Protein AF-A0A6L7XQX6-F1 (afdb_monomer_lite)

Structure (mmCIF, N/CA/C/O backbone):
data_AF-A0A6L7XQX6-F1
#
_entry.id   AF-A0A6L7XQX6-F1
#
loop_
_atom_site.group_PDB
_atom_site.id
_atom_site.type_symbol
_atom_site.label_atom_id
_atom_site.label_alt_id
_atom_site.label_comp_id
_atom_site.label_asym_id
_atom_site.label_entity_id
_atom_site.label_seq_id
_atom_site.pdbx_PDB_ins_code
_atom_site.Cartn_x
_atom_site.Cartn_y
_atom_site.Cartn_z
_atom_site.occupancy
_atom_site.B_iso_or_equiv
_atom_site.auth_seq_id
_atom_site.auth_comp_id
_atom_site.auth_asym_id
_atom_site.auth_atom_id
_atom_site.pdbx_PDB_model_num
ATOM 1 N N . MET A 1 1 ? -47.888 -18.783 30.296 1.00 38.47 1 MET A N 1
ATOM 2 C CA . MET A 1 1 ? -48.435 -20.033 29.729 1.00 38.47 1 MET A CA 1
ATOM 3 C C . MET A 1 1 ? -47.505 -20.438 28.595 1.00 38.47 1 MET A C 1
ATOM 5 O O . MET A 1 1 ? -47.495 -19.743 27.595 1.00 38.47 1 MET A O 1
ATOM 9 N N . THR A 1 2 ? -46.428 -21.175 28.911 1.00 40.25 2 THR A N 1
ATOM 10 C CA . THR A 1 2 ? -46.291 -22.659 28.800 1.00 40.25 2 THR A CA 1
ATOM 11 C C . THR A 1 2 ? -46.223 -23.074 27.323 1.00 40.25 2 THR A C 1
ATOM 13 O O . THR A 1 2 ? -47.117 -22.712 26.578 1.00 40.25 2 THR A O 1
ATOM 16 N N . ASP A 1 3 ? -45.200 -23.762 26.811 1.00 37.25 3 ASP A N 1
ATOM 17 C CA . ASP A 1 3 ? -44.519 -24.938 27.367 1.00 37.25 3 ASP A CA 1
ATOM 18 C C . ASP A 1 3 ? -43.142 -25.210 26.697 1.00 37.25 3 ASP A C 1
ATOM 20 O O . ASP A 1 3 ? -42.808 -24.645 25.657 1.00 37.25 3 ASP A O 1
ATOM 24 N N . ARG A 1 4 ? -42.355 -26.069 27.352 1.00 47.12 4 ARG A N 1
ATOM 25 C CA . ARG A 1 4 ? -40.994 -26.569 27.102 1.00 47.12 4 ARG A CA 1
ATOM 26 C C . ARG A 1 4 ? -40.958 -27.762 26.131 1.00 47.12 4 ARG A C 1
ATOM 28 O O . ARG A 1 4 ? -41.829 -28.610 26.209 1.00 47.12 4 ARG A O 1
ATOM 35 N N . THR A 1 5 ? -39.831 -27.928 25.427 1.00 57.81 5 THR A N 1
ATOM 36 C CA . THR A 1 5 ? -39.148 -29.207 25.066 1.00 57.81 5 THR A CA 1
ATOM 37 C C . THR A 1 5 ? -37.731 -28.814 24.594 1.00 57.81 5 THR A C 1
ATOM 39 O O . THR A 1 5 ? -37.632 -28.083 23.616 1.00 57.81 5 THR A O 1
ATOM 42 N N . LEU A 1 6 ? -36.598 -28.961 25.300 1.00 49.34 6 LEU A N 1
ATOM 43 C CA . LEU A 1 6 ? -35.840 -30.108 25.845 1.00 49.34 6 LEU A CA 1
ATOM 44 C C . LEU A 1 6 ? -35.399 -31.195 24.838 1.00 49.34 6 LEU A C 1
ATOM 46 O O . LEU A 1 6 ? -36.223 -31.963 24.358 1.00 49.34 6 LEU A O 1
ATOM 50 N N . GLY A 1 7 ? -34.067 -31.299 24.672 1.00 38.47 7 GLY A N 1
ATOM 51 C CA . GLY A 1 7 ? -33.292 -32.468 24.208 1.00 38.47 7 GLY A CA 1
ATOM 52 C C . GLY A 1 7 ? -32.652 -32.303 22.817 1.00 38.47 7 GLY A C 1
ATOM 53 O O . GLY A 1 7 ? -33.337 -31.894 21.894 1.00 38.47 7 GLY A O 1
ATOM 54 N N . THR A 1 8 ? -31.377 -32.591 22.520 1.00 49.28 8 THR A N 1
ATOM 55 C CA . THR A 1 8 ? -30.223 -33.188 23.232 1.00 49.28 8 THR A CA 1
ATOM 56 C C . THR A 1 8 ? -28.993 -33.018 22.301 1.00 49.28 8 THR A C 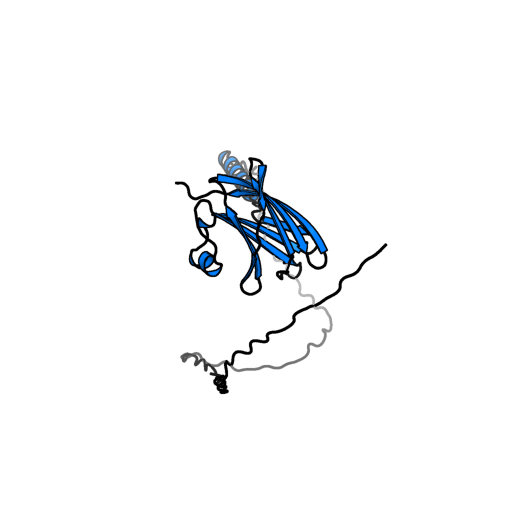1
ATOM 58 O O . THR A 1 8 ? -29.184 -33.056 21.083 1.00 49.28 8 THR A O 1
ATOM 61 N N . PRO A 1 9 ? -27.741 -32.859 22.781 1.00 52.59 9 PRO A N 1
ATOM 62 C CA . PRO A 1 9 ? -26.567 -32.721 21.912 1.00 52.59 9 PRO A CA 1
ATOM 63 C C . PRO A 1 9 ? -25.925 -34.084 21.598 1.00 52.59 9 PRO A C 1
ATOM 65 O O . PRO A 1 9 ? -25.686 -34.887 22.498 1.00 52.59 9 PRO A O 1
ATOM 68 N N . LEU A 1 10 ? -25.584 -34.335 20.331 1.00 48.31 10 LEU A N 1
ATOM 69 C CA . LEU A 1 10 ? -24.783 -35.493 19.920 1.00 48.31 10 LEU A CA 1
ATOM 70 C C . LEU A 1 10 ? -23.325 -35.072 19.717 1.00 48.31 10 LEU A C 1
ATOM 72 O O . LEU A 1 10 ? -22.909 -34.622 18.653 1.00 48.31 10 LEU A O 1
ATOM 76 N N . ALA A 1 11 ? -22.545 -35.249 20.780 1.00 43.00 11 ALA A N 1
ATOM 77 C CA . ALA A 1 11 ? -21.112 -35.456 20.684 1.00 43.00 11 ALA A CA 1
ATOM 78 C C . ALA A 1 11 ? -20.844 -36.866 20.139 1.00 43.00 11 ALA A C 1
ATOM 80 O O . ALA A 1 11 ? -21.444 -37.828 20.612 1.00 43.00 11 ALA A O 1
ATOM 81 N N . SER A 1 12 ? -19.924 -36.985 19.179 1.00 42.12 12 SER A N 1
ATOM 82 C CA . SER A 1 12 ? -18.922 -38.060 19.045 1.00 42.12 12 SER A CA 1
ATOM 83 C C . SER A 1 12 ? -18.556 -38.299 17.578 1.00 42.12 12 SER A C 1
ATOM 85 O O . SER A 1 12 ? -19.358 -38.773 16.783 1.00 42.12 12 SER A O 1
ATOM 87 N N . ARG A 1 13 ? -17.288 -38.058 17.234 1.00 44.41 13 ARG A N 1
ATOM 88 C CA . ARG A 1 13 ? -16.399 -39.127 16.755 1.00 44.41 13 ARG A CA 1
ATOM 89 C C . ARG A 1 13 ? -14.977 -38.607 16.596 1.00 44.41 13 ARG A C 1
ATOM 91 O O . ARG A 1 13 ? -14.622 -37.921 15.647 1.00 44.41 13 ARG A O 1
ATOM 98 N N . LEU A 1 14 ? -14.172 -39.001 17.575 1.00 43.25 14 LEU A N 1
ATOM 99 C CA . LEU A 1 14 ? -12.724 -39.084 17.502 1.00 43.25 14 LEU A CA 1
ATOM 100 C C . LEU A 1 14 ? -12.343 -40.086 16.402 1.00 43.25 14 LEU A C 1
ATOM 102 O O . LEU A 1 14 ? -12.541 -41.288 16.567 1.00 43.25 14 LEU A O 1
ATOM 106 N N . GLY A 1 15 ? -11.783 -39.590 15.302 1.00 38.09 15 GLY A N 1
ATOM 107 C CA . GLY A 1 15 ? -11.066 -40.389 14.312 1.00 38.09 15 GLY A CA 1
ATOM 108 C C . GLY A 1 15 ? -9.564 -40.257 14.537 1.00 38.09 15 GLY A C 1
ATOM 109 O O . GLY A 1 15 ? -8.932 -39.366 13.981 1.00 38.09 15 GLY A O 1
ATOM 110 N N . ARG A 1 16 ? -8.998 -41.127 15.382 1.00 40.34 16 ARG A N 1
ATOM 111 C CA . ARG A 1 16 ? -7.547 -41.341 15.487 1.00 40.34 16 ARG A CA 1
ATOM 112 C C . ARG A 1 16 ? -7.092 -42.144 14.267 1.00 40.34 16 ARG A C 1
ATOM 114 O O . ARG A 1 16 ? -7.463 -43.306 14.141 1.00 40.34 16 ARG A O 1
ATOM 121 N N . GLY A 1 17 ? -6.300 -41.531 13.392 1.00 41.75 17 GLY A N 1
ATOM 122 C CA . GLY A 1 17 ? -5.550 -42.214 12.335 1.00 41.75 17 GLY A CA 1
ATOM 123 C C . GLY A 1 17 ? -4.097 -42.456 12.774 1.00 41.75 17 GLY A C 1
ATOM 124 O O . GLY A 1 17 ? -3.509 -41.548 13.367 1.00 41.75 17 GLY A O 1
ATOM 125 N N . PRO A 1 18 ? -3.507 -43.640 12.525 1.00 48.09 18 PRO A N 1
ATOM 126 C CA . PRO A 1 18 ? -2.175 -43.996 12.993 1.00 48.09 18 PRO A CA 1
ATOM 127 C C . PRO A 1 18 ? -1.130 -43.675 11.919 1.00 48.09 18 PRO A C 1
ATOM 129 O O . PRO A 1 18 ? -1.009 -44.394 10.935 1.00 48.09 18 PRO A O 1
ATOM 132 N N . TRP A 1 19 ? -0.333 -42.630 12.126 1.00 44.50 19 TRP A N 1
ATOM 133 C CA . TRP A 1 19 ? 0.953 -42.498 11.437 1.00 44.50 19 TRP A CA 1
ATOM 134 C C . TRP A 1 19 ? 2.052 -42.604 12.480 1.00 44.50 19 TRP A C 1
ATOM 136 O O . TRP A 1 19 ? 2.437 -41.638 13.135 1.00 44.50 19 TRP A O 1
ATOM 146 N N . GLY A 1 20 ? 2.473 -43.848 12.694 1.00 37.34 20 GLY A N 1
ATOM 147 C CA . GLY A 1 20 ? 3.668 -44.172 13.442 1.00 37.34 20 GLY A CA 1
ATOM 148 C C . GLY A 1 20 ? 4.914 -43.974 12.587 1.00 37.34 20 GLY A C 1
ATOM 149 O O . GLY A 1 20 ? 4.917 -44.274 11.399 1.00 37.34 20 GLY A O 1
ATOM 150 N N . GLY A 1 21 ? 5.978 -43.551 13.266 1.00 34.72 21 GLY A N 1
ATOM 151 C CA . GLY A 1 21 ? 7.315 -44.101 13.068 1.00 34.72 21 GLY A CA 1
ATOM 152 C C . GLY A 1 21 ? 8.171 -43.443 11.992 1.00 34.72 21 GLY A C 1
ATOM 153 O O . GLY A 1 21 ? 7.982 -43.671 10.805 1.00 34.72 21 GLY A O 1
ATOM 154 N N . GLY A 1 22 ? 9.215 -42.740 12.439 1.00 37.50 22 GLY A N 1
ATOM 155 C CA . GLY A 1 22 ? 10.416 -42.544 11.628 1.00 37.50 22 GLY A CA 1
ATOM 156 C C . GLY A 1 22 ? 11.084 -41.185 11.775 1.00 37.50 22 GLY A C 1
ATOM 157 O O . GLY A 1 22 ? 11.234 -40.480 10.787 1.00 37.50 22 GLY A O 1
ATOM 158 N N . HIS A 1 23 ? 11.530 -40.822 12.980 1.00 47.72 23 HIS A N 1
ATOM 159 C CA . HIS A 1 23 ? 12.612 -39.845 13.119 1.00 47.72 23 HIS A CA 1
ATOM 160 C C . HIS A 1 23 ? 13.947 -40.548 12.831 1.00 47.72 23 HIS A C 1
ATOM 162 O O . HIS A 1 23 ? 14.328 -41.421 13.614 1.00 47.72 23 HIS A O 1
ATOM 168 N N . PRO A 1 24 ? 14.704 -40.186 11.783 1.00 56.16 24 PRO A N 1
ATOM 169 C CA 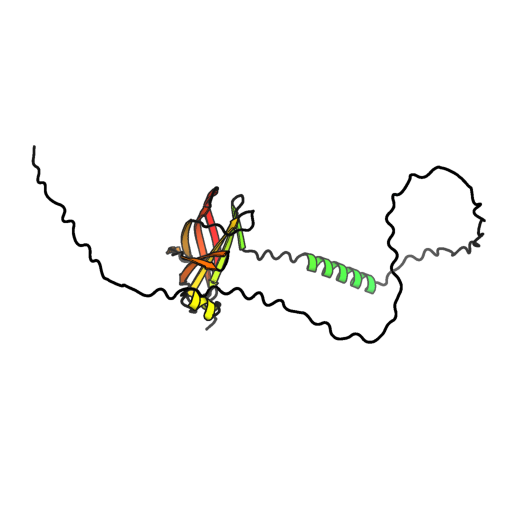. PRO A 1 24 ? 16.120 -40.491 11.757 1.00 56.16 24 PRO A CA 1
ATOM 170 C C . PRO A 1 24 ? 16.876 -39.472 12.615 1.00 56.16 24 PRO A C 1
ATOM 172 O O . PRO A 1 24 ? 16.715 -38.255 12.507 1.00 56.16 24 PRO A O 1
ATOM 175 N N . ALA A 1 25 ? 17.682 -40.031 13.510 1.00 45.62 25 ALA A N 1
ATOM 176 C CA . ALA A 1 25 ? 18.546 -39.358 14.455 1.00 45.62 25 ALA A CA 1
ATOM 177 C C . ALA A 1 25 ? 19.523 -38.373 13.788 1.00 45.62 25 ALA A C 1
ATOM 179 O O . ALA A 1 25 ? 20.116 -38.644 12.746 1.00 45.62 25 ALA A O 1
ATOM 180 N N . LEU A 1 26 ? 19.738 -37.251 14.476 1.00 47.34 26 LEU A N 1
ATOM 181 C CA . LEU A 1 26 ? 20.827 -36.305 14.249 1.00 47.34 26 LEU A CA 1
ATOM 182 C C . LEU A 1 26 ? 22.193 -36.990 14.441 1.00 47.34 26 LEU A C 1
ATOM 184 O O . LEU A 1 26 ? 22.456 -37.499 15.535 1.00 47.34 26 LEU A O 1
ATOM 188 N N . PRO A 1 27 ? 23.128 -36.913 13.480 1.00 56.81 27 PRO A N 1
ATOM 189 C CA . PRO A 1 27 ? 24.527 -37.158 13.780 1.00 56.81 27 PRO A CA 1
ATOM 190 C C . PRO A 1 27 ? 25.142 -35.920 14.451 1.00 56.81 27 PRO A C 1
ATOM 192 O O . PRO A 1 27 ? 25.412 -34.893 13.826 1.00 56.81 27 PRO A O 1
ATOM 195 N N . ARG A 1 28 ? 25.409 -36.042 15.756 1.00 43.75 28 ARG A N 1
ATOM 196 C CA . ARG A 1 28 ? 26.419 -35.242 16.458 1.00 43.75 28 ARG A CA 1
ATOM 197 C C . ARG A 1 28 ? 27.798 -35.612 15.909 1.00 43.75 28 ARG A C 1
ATOM 199 O O . ARG A 1 28 ? 28.310 -36.678 16.226 1.00 43.75 28 ARG A O 1
ATOM 206 N N . ALA A 1 29 ? 28.436 -34.706 15.179 1.00 44.19 29 ALA A N 1
ATOM 207 C CA . ALA A 1 29 ? 29.893 -34.655 15.108 1.00 44.19 29 ALA A CA 1
ATOM 208 C C . ALA A 1 29 ? 30.343 -33.241 14.744 1.00 44.19 29 ALA A C 1
ATOM 210 O O . ALA A 1 29 ? 30.314 -32.814 13.592 1.00 44.19 29 ALA A O 1
ATOM 211 N N . ALA A 1 30 ? 30.777 -32.517 15.770 1.00 45.19 30 ALA A N 1
ATOM 212 C CA . ALA A 1 30 ? 31.551 -31.305 15.625 1.00 45.19 30 ALA A CA 1
ATOM 213 C C . ALA A 1 30 ? 32.794 -31.586 14.772 1.00 45.19 30 ALA A C 1
ATOM 215 O O . ALA A 1 30 ? 33.642 -32.401 15.135 1.00 45.19 30 ALA A O 1
ATOM 216 N N . ARG A 1 31 ? 32.954 -30.850 13.675 1.00 42.31 31 ARG A N 1
ATOM 217 C CA . ARG A 1 31 ? 34.265 -30.664 13.062 1.00 42.31 31 ARG A CA 1
ATOM 218 C C . ARG A 1 31 ? 34.429 -29.180 12.762 1.00 42.31 31 ARG A C 1
ATOM 220 O O . ARG A 1 31 ? 34.054 -28.691 11.705 1.00 42.31 31 ARG A O 1
ATOM 227 N N . ARG A 1 32 ? 34.962 -28.445 13.749 1.00 43.25 32 ARG A N 1
ATOM 228 C CA . ARG A 1 32 ? 35.518 -27.103 13.529 1.00 43.25 32 ARG A CA 1
ATOM 229 C C . ARG A 1 32 ? 36.672 -27.264 12.546 1.00 43.25 32 ARG A C 1
ATOM 231 O O . ARG A 1 32 ? 37.777 -27.624 12.946 1.00 43.25 32 ARG A O 1
ATOM 238 N N . VAL A 1 33 ? 36.415 -27.026 11.267 1.00 40.66 33 VAL A N 1
ATOM 239 C CA . VAL A 1 33 ? 37.474 -26.838 10.281 1.00 40.66 33 VAL A CA 1
ATOM 240 C C . VAL A 1 33 ? 38.104 -25.489 10.604 1.00 40.66 33 VAL A C 1
ATOM 242 O O . VAL A 1 33 ? 37.575 -24.436 10.259 1.00 40.66 33 VAL A O 1
ATOM 245 N N . ARG A 1 34 ? 39.209 -25.510 11.357 1.00 40.12 34 ARG A N 1
ATOM 246 C CA . ARG A 1 34 ? 40.103 -24.355 11.432 1.00 40.12 34 ARG A CA 1
ATOM 247 C C . ARG A 1 34 ? 40.663 -24.173 10.029 1.00 40.12 34 ARG A C 1
ATOM 249 O O . ARG A 1 34 ? 41.486 -24.972 9.592 1.00 40.12 34 ARG A O 1
ATOM 256 N N . ALA A 1 35 ? 40.196 -23.145 9.332 1.00 39.19 35 ALA A N 1
ATOM 257 C CA . ALA A 1 35 ? 40.876 -22.632 8.160 1.00 39.19 35 ALA A CA 1
ATOM 258 C C . ALA A 1 35 ? 42.276 -22.183 8.601 1.00 39.19 35 ALA A C 1
ATOM 260 O O . ALA A 1 35 ? 42.458 -21.117 9.185 1.00 39.19 35 ALA A O 1
ATOM 261 N N . THR A 1 36 ? 43.277 -23.033 8.389 1.00 43.16 36 THR A N 1
ATOM 262 C CA . THR A 1 36 ? 44.674 -22.616 8.431 1.00 43.16 36 THR A CA 1
ATOM 263 C C . THR A 1 36 ? 44.928 -21.811 7.165 1.00 43.16 36 THR A C 1
ATOM 265 O O . THR A 1 36 ? 45.264 -22.374 6.124 1.00 43.16 36 THR A O 1
ATOM 268 N N . CYS A 1 37 ? 44.733 -20.494 7.237 1.00 34.84 37 CYS A N 1
ATOM 269 C CA . CYS A 1 37 ? 45.285 -19.572 6.253 1.00 34.84 37 CYS A CA 1
ATOM 270 C C . CYS A 1 37 ? 46.809 -19.706 6.303 1.00 34.84 37 CYS A C 1
ATOM 272 O O . CYS A 1 37 ? 47.459 -19.253 7.242 1.00 34.84 37 CYS A O 1
ATOM 274 N N . ARG A 1 38 ? 47.370 -20.398 5.312 1.00 37.19 38 ARG A N 1
ATOM 275 C CA . ARG A 1 38 ? 48.810 -20.493 5.088 1.00 37.19 38 ARG A CA 1
ATOM 276 C C . ARG A 1 38 ? 49.207 -19.240 4.296 1.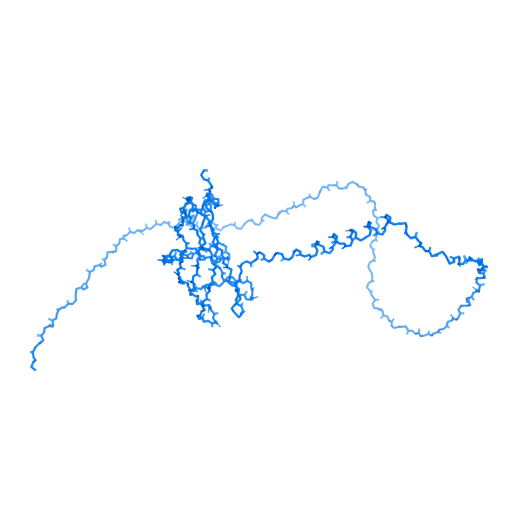00 37.19 38 ARG A C 1
ATOM 278 O O . ARG A 1 38 ? 48.785 -19.132 3.146 1.00 37.19 38 ARG A O 1
ATOM 285 N N . PRO A 1 39 ? 49.946 -18.276 4.869 1.00 41.94 39 PRO A N 1
ATOM 286 C CA . PRO A 1 39 ? 50.409 -17.132 4.096 1.00 41.94 39 PRO A CA 1
ATOM 287 C C . PRO A 1 39 ? 51.422 -17.606 3.039 1.00 41.94 39 PRO A C 1
ATOM 289 O O . PRO A 1 39 ? 52.232 -18.498 3.327 1.00 41.94 39 PRO A O 1
ATOM 292 N N . PRO A 1 40 ? 51.403 -17.051 1.815 1.00 43.84 40 PRO A N 1
ATOM 293 C CA . PRO A 1 40 ? 52.459 -17.303 0.849 1.00 43.84 40 PRO A CA 1
ATOM 294 C C . PRO A 1 40 ? 53.785 -16.740 1.377 1.00 43.84 40 PRO A C 1
ATOM 296 O O . PRO A 1 40 ? 53.838 -15.679 2.000 1.00 43.84 40 PRO A O 1
ATOM 299 N N . ARG A 1 41 ? 54.859 -17.500 1.148 1.00 41.06 41 ARG A N 1
ATOM 300 C CA . ARG A 1 41 ? 56.235 -17.172 1.534 1.00 41.06 41 ARG A CA 1
ATOM 301 C C . ARG A 1 41 ? 56.649 -15.832 0.918 1.00 41.06 41 ARG A C 1
ATOM 303 O O . ARG A 1 41 ? 56.821 -15.743 -0.293 1.00 41.06 41 ARG A O 1
ATOM 310 N N . LEU A 1 42 ? 56.849 -14.823 1.763 1.00 41.69 42 LEU A N 1
ATOM 311 C CA . LEU A 1 42 ? 57.539 -13.586 1.411 1.00 41.69 42 LEU A CA 1
ATOM 312 C C . LEU A 1 42 ? 59.047 -13.837 1.433 1.00 41.69 42 LEU A C 1
ATOM 314 O O . LEU A 1 42 ? 59.609 -14.271 2.441 1.00 41.69 42 LEU A O 1
ATOM 318 N N . TRP A 1 43 ? 59.694 -13.574 0.303 1.00 34.88 43 TRP A N 1
ATOM 319 C CA . TRP A 1 43 ? 61.142 -13.576 0.185 1.00 34.88 43 TRP A CA 1
ATOM 320 C C . TRP A 1 43 ? 61.666 -12.187 0.555 1.00 34.88 43 TRP A C 1
ATOM 322 O O . TRP A 1 43 ? 61.329 -11.206 -0.094 1.00 34.88 43 TRP A O 1
ATOM 332 N N . GLY A 1 44 ? 62.492 -12.148 1.601 1.00 37.50 44 GLY A N 1
ATOM 333 C CA . GLY A 1 44 ? 63.551 -11.161 1.794 1.00 37.50 44 GLY A CA 1
ATOM 334 C C . GLY A 1 44 ? 63.126 -9.721 2.066 1.00 37.50 44 GLY A C 1
ATOM 335 O O . GLY A 1 44 ? 62.970 -8.947 1.137 1.00 37.50 44 GLY A O 1
ATOM 336 N N . LEU A 1 45 ? 63.128 -9.326 3.340 1.00 37.94 45 LEU A N 1
ATOM 337 C CA . LEU A 1 45 ? 63.773 -8.088 3.793 1.00 37.94 45 LEU A CA 1
ATOM 338 C C . LEU A 1 45 ? 64.018 -8.171 5.304 1.00 37.94 45 LEU A C 1
ATOM 340 O O . LEU A 1 45 ? 63.237 -8.737 6.065 1.00 37.94 45 LEU A O 1
ATOM 344 N N . ARG A 1 46 ? 65.211 -7.721 5.683 1.00 36.72 46 ARG A N 1
ATOM 345 C CA . ARG A 1 46 ? 65.908 -8.020 6.933 1.00 36.72 46 ARG A CA 1
ATOM 346 C C . ARG A 1 46 ? 65.316 -7.263 8.128 1.00 36.72 46 ARG A C 1
ATOM 348 O O . ARG A 1 46 ? 65.035 -6.076 8.044 1.00 36.72 46 ARG A O 1
ATOM 355 N N . SER A 1 47 ? 65.205 -8.006 9.225 1.00 42.25 47 SER A N 1
ATOM 356 C CA . SER A 1 47 ? 65.279 -7.634 10.646 1.00 42.25 47 SER A CA 1
ATOM 357 C C . SER A 1 47 ? 65.598 -6.176 11.022 1.00 42.25 47 SER A C 1
ATOM 359 O O . SER A 1 47 ? 66.682 -5.679 10.718 1.00 42.25 47 SER A O 1
ATOM 361 N N . ALA A 1 48 ? 64.741 -5.601 11.871 1.00 43.47 48 ALA A N 1
ATOM 362 C CA . ALA A 1 48 ? 65.097 -4.579 12.858 1.00 43.47 48 ALA A CA 1
ATOM 363 C C . ALA A 1 48 ? 64.566 -5.019 14.244 1.00 43.47 48 ALA A C 1
ATOM 365 O O . ALA A 1 48 ? 63.497 -5.635 14.301 1.00 43.47 48 ALA A O 1
ATOM 366 N N . PRO A 1 49 ? 65.308 -4.790 15.344 1.00 48.66 49 PRO A N 1
ATOM 367 C CA . PRO A 1 49 ? 64.999 -5.379 16.640 1.00 48.66 49 PRO A CA 1
ATOM 368 C C . PRO A 1 49 ? 63.940 -4.602 17.430 1.00 48.66 49 PRO A C 1
ATOM 370 O O . PRO A 1 49 ? 63.766 -3.393 17.296 1.00 48.66 49 PRO A O 1
ATOM 373 N N . VAL A 1 50 ? 63.263 -5.371 18.279 1.00 41.19 50 VAL A N 1
ATOM 374 C CA . VAL A 1 50 ? 62.222 -4.997 19.236 1.00 41.19 50 VAL A CA 1
ATOM 375 C C . VAL A 1 50 ? 62.835 -4.288 20.445 1.00 41.19 50 VAL A C 1
ATOM 377 O O . VAL A 1 50 ? 63.843 -4.738 20.983 1.00 41.19 50 VAL A O 1
ATOM 380 N N . GLY A 1 51 ? 62.170 -3.236 20.920 1.00 37.22 51 GLY A N 1
ATOM 381 C CA . GLY A 1 51 ? 62.429 -2.625 22.220 1.00 37.22 51 GLY A CA 1
ATOM 382 C C . GLY A 1 51 ? 61.208 -1.845 22.691 1.00 37.22 51 GLY A C 1
ATOM 383 O O . GLY A 1 51 ? 61.055 -0.674 22.362 1.00 37.22 51 GLY A O 1
ATOM 384 N N . ALA A 1 52 ? 60.326 -2.516 23.429 1.00 37.28 52 ALA A N 1
ATOM 385 C CA . ALA A 1 52 ? 59.265 -1.896 24.210 1.00 37.28 52 ALA A CA 1
ATOM 386 C C . ALA A 1 52 ? 59.789 -1.654 25.631 1.00 37.28 52 ALA A C 1
ATOM 388 O O . ALA A 1 52 ? 60.275 -2.594 26.253 1.00 37.28 52 ALA A O 1
ATOM 389 N N . CYS A 1 53 ? 59.650 -0.430 26.143 1.00 32.31 53 CYS A N 1
ATOM 390 C CA . CYS A 1 53 ? 59.672 -0.152 27.576 1.00 32.31 53 CYS A CA 1
ATOM 391 C C . CYS A 1 53 ? 58.593 0.883 27.904 1.00 32.31 53 CYS A C 1
ATOM 393 O O . CYS A 1 53 ? 58.594 2.013 27.419 1.00 32.31 53 CYS A O 1
ATOM 395 N N . GLU A 1 54 ? 57.670 0.416 28.729 1.00 37.72 54 GLU A N 1
ATOM 396 C CA . GLU A 1 54 ? 56.624 1.119 29.452 1.00 37.72 54 GLU A CA 1
ATOM 397 C C . GLU A 1 54 ? 57.218 2.149 30.427 1.00 37.72 54 GLU A C 1
ATOM 399 O O . GLU A 1 54 ? 58.268 1.896 31.020 1.00 37.72 54 GLU A O 1
ATOM 404 N N . GLY A 1 55 ? 56.551 3.287 30.658 1.00 34.78 55 GLY A N 1
ATOM 405 C CA . GLY A 1 55 ? 56.967 4.178 31.748 1.00 34.78 55 GLY A CA 1
ATOM 406 C C . GLY A 1 55 ? 56.453 5.614 31.698 1.00 34.78 55 GLY A C 1
ATOM 407 O O . GLY A 1 55 ? 57.111 6.497 31.167 1.00 34.78 55 GLY A O 1
ATOM 408 N N . LYS A 1 56 ? 55.300 5.834 32.337 1.00 34.78 56 LYS A N 1
ATOM 409 C CA . LYS A 1 56 ? 55.049 6.902 33.326 1.00 34.78 56 LYS A CA 1
ATOM 410 C C . LYS A 1 56 ? 55.687 8.278 33.036 1.00 34.78 56 LYS A C 1
ATOM 412 O O . LYS A 1 56 ? 56.828 8.522 33.407 1.00 34.78 56 LYS A O 1
ATOM 417 N N . MET A 1 57 ? 54.906 9.209 32.481 1.00 32.38 57 MET A N 1
ATOM 418 C CA . MET A 1 57 ? 55.262 10.635 32.427 1.00 32.38 57 MET A CA 1
ATOM 419 C C . MET A 1 57 ? 55.260 11.254 33.835 1.00 32.38 57 MET A C 1
ATOM 421 O O . MET A 1 57 ? 54.208 11.271 34.479 1.00 32.38 57 MET A O 1
ATOM 425 N N . PRO A 1 58 ? 56.389 11.805 34.316 1.00 43.50 58 PRO A N 1
ATOM 426 C CA . PRO A 1 58 ? 56.405 12.764 35.403 1.00 43.50 58 PRO A CA 1
ATOM 427 C C . PRO A 1 58 ? 56.202 14.189 34.863 1.00 43.50 58 PRO A C 1
ATOM 429 O O . PRO A 1 58 ? 56.616 14.542 33.760 1.00 43.50 58 PRO A O 1
ATOM 432 N N . SER A 1 59 ? 55.548 14.995 35.690 1.00 47.41 59 SER A N 1
ATOM 433 C CA . SER A 1 59 ? 55.309 16.435 35.575 1.00 47.41 59 SER A CA 1
ATOM 434 C C . SER A 1 59 ? 56.531 17.278 35.159 1.00 47.41 59 SER A C 1
ATOM 436 O O . SER A 1 59 ? 57.651 16.961 35.563 1.00 47.41 59 SER A O 1
ATOM 438 N N . PRO A 1 60 ? 56.329 18.416 34.467 1.00 53.22 60 PRO A N 1
ATOM 439 C CA . PRO A 1 60 ? 57.394 19.372 34.169 1.00 53.22 60 PRO A CA 1
ATOM 440 C C . PRO A 1 60 ? 57.722 20.272 35.379 1.00 53.22 60 PRO A C 1
ATOM 442 O O . PRO A 1 60 ? 56.801 20.794 36.011 1.00 53.22 60 PRO A O 1
ATOM 445 N N . PRO A 1 61 ? 59.004 20.551 35.678 1.00 47.72 61 PRO A N 1
ATOM 446 C CA . PRO A 1 61 ? 59.394 21.768 36.375 1.00 47.72 61 PRO A CA 1
ATOM 447 C C . PRO A 1 61 ? 59.606 22.913 35.366 1.00 47.72 61 PRO A C 1
ATOM 449 O O . PRO A 1 61 ? 59.968 22.688 34.212 1.00 47.72 61 PRO A O 1
ATOM 452 N N . GLY A 1 62 ? 59.333 24.142 35.812 1.00 44.50 62 GLY A N 1
ATOM 453 C CA . GLY A 1 62 ? 59.470 25.383 35.043 1.00 44.50 62 GLY A CA 1
ATOM 454 C C . GLY A 1 62 ? 60.923 25.798 34.729 1.00 44.50 62 GLY A C 1
ATOM 455 O O . GLY A 1 62 ? 61.775 24.967 34.448 1.00 44.50 62 GLY A O 1
ATOM 456 N N . PRO A 1 63 ? 61.220 27.104 34.694 1.00 49.44 63 PRO A N 1
ATOM 457 C CA . PRO A 1 63 ? 60.936 27.860 33.486 1.00 49.44 63 PRO A CA 1
ATOM 458 C C . PRO A 1 63 ? 62.175 28.605 32.945 1.00 49.44 63 PRO A C 1
ATOM 460 O O . PRO A 1 63 ? 63.188 28.758 33.615 1.00 49.44 63 PRO A O 1
ATOM 463 N N . LEU A 1 64 ? 62.001 29.156 31.739 1.00 43.88 64 LEU A N 1
ATOM 464 C CA . LEU A 1 64 ? 62.756 30.259 31.129 1.00 43.88 64 LEU A CA 1
ATOM 465 C C . LEU A 1 64 ? 64.232 30.016 30.775 1.00 43.88 64 LEU A C 1
ATOM 467 O O . LEU A 1 64 ? 65.125 30.204 31.591 1.00 43.88 64 LEU A O 1
ATOM 471 N N . LEU A 1 65 ? 64.500 29.909 29.469 1.00 38.53 65 LEU A N 1
ATOM 472 C CA . LEU A 1 65 ? 65.626 30.645 28.895 1.00 38.53 65 LEU A CA 1
ATOM 473 C C . LEU A 1 65 ? 65.227 31.299 27.566 1.00 38.53 65 LEU A C 1
ATOM 475 O O . LEU A 1 65 ? 64.828 30.646 26.604 1.00 38.53 65 LEU A O 1
ATOM 479 N N . ARG A 1 66 ? 65.319 32.632 27.550 1.00 42.34 66 ARG A N 1
ATOM 480 C CA . ARG A 1 66 ? 65.135 33.504 26.385 1.00 42.34 66 ARG A CA 1
ATOM 481 C C . ARG A 1 66 ? 66.192 33.190 25.327 1.00 42.34 66 ARG A C 1
ATOM 483 O O . ARG A 1 66 ? 67.364 33.492 25.537 1.00 42.34 66 ARG A O 1
ATOM 490 N N . ALA A 1 67 ? 65.772 32.726 24.156 1.00 40.28 67 ALA A N 1
ATOM 491 C CA . ALA A 1 67 ? 66.587 32.813 22.951 1.00 40.28 67 ALA A CA 1
ATOM 492 C C . ALA A 1 67 ? 66.162 34.049 22.143 1.00 40.28 67 ALA A C 1
ATOM 494 O O . ALA A 1 67 ? 65.000 34.216 21.774 1.00 40.28 67 ALA A O 1
ATOM 495 N N . LYS A 1 68 ? 67.124 34.953 21.934 1.00 38.94 68 LYS A N 1
ATOM 496 C CA . LYS A 1 68 ? 67.010 36.187 21.149 1.00 38.94 68 LYS A CA 1
ATOM 497 C C . LYS A 1 68 ? 66.568 35.869 19.717 1.00 38.94 68 LYS A C 1
ATOM 499 O O . LYS A 1 68 ? 67.305 35.227 18.978 1.00 38.94 68 LYS A O 1
ATOM 504 N N . LEU A 1 69 ? 65.419 36.401 19.304 1.00 43.84 69 LEU A N 1
ATOM 505 C CA . LEU A 1 69 ? 65.054 36.485 17.892 1.00 43.84 69 LEU A CA 1
ATOM 506 C C . LEU A 1 69 ? 65.955 37.529 17.222 1.00 43.84 69 LEU A C 1
ATOM 508 O O . LEU A 1 69 ? 65.827 38.735 17.453 1.00 43.84 69 LEU A O 1
ATOM 512 N N . SER A 1 70 ? 66.893 37.060 16.406 1.00 45.03 70 SER A N 1
ATOM 513 C CA . SER A 1 70 ? 67.612 37.896 15.457 1.00 45.03 70 SER A CA 1
ATOM 514 C C . SER A 1 70 ? 66.611 38.416 14.423 1.00 45.03 70 SER A C 1
ATOM 516 O O . SER A 1 70 ? 65.942 37.664 13.717 1.00 45.03 70 SER A O 1
ATOM 518 N N . LYS A 1 71 ? 66.472 39.743 14.369 1.00 40.47 71 LYS A N 1
ATOM 519 C CA . LYS A 1 71 ? 65.695 40.453 13.351 1.00 40.47 71 LYS A CA 1
ATOM 520 C C . LYS A 1 71 ? 66.279 40.134 11.974 1.00 40.47 71 LYS A C 1
ATOM 522 O O . LYS A 1 71 ? 67.256 40.754 11.560 1.00 40.47 71 LYS A O 1
ATOM 527 N N . CYS A 1 72 ? 65.671 39.192 11.258 1.00 36.38 72 CYS A N 1
ATOM 528 C CA . CYS A 1 72 ? 65.893 39.044 9.829 1.00 36.38 72 CYS A CA 1
ATOM 529 C C . CYS A 1 72 ? 65.216 40.235 9.139 1.00 36.38 72 CYS A C 1
ATOM 531 O O . CYS A 1 72 ? 63.991 40.328 9.049 1.00 36.38 72 CYS A O 1
ATOM 533 N N . ARG A 1 73 ? 66.033 41.215 8.752 1.00 43.72 73 ARG A N 1
ATOM 534 C CA . ARG A 1 73 ? 65.627 42.417 8.025 1.00 43.72 73 ARG A CA 1
ATOM 535 C C . ARG A 1 73 ? 65.316 42.011 6.583 1.00 43.72 73 ARG A C 1
ATOM 537 O O . ARG A 1 73 ? 66.179 42.090 5.717 1.00 43.72 73 ARG A O 1
ATOM 544 N N . ILE A 1 74 ? 64.094 41.545 6.339 1.00 46.03 74 ILE A N 1
ATOM 545 C CA . ILE A 1 74 ? 63.582 41.338 4.983 1.00 46.03 74 ILE A CA 1
ATOM 546 C C . ILE A 1 74 ? 63.319 42.727 4.401 1.00 46.03 74 ILE A C 1
ATOM 548 O O . ILE A 1 74 ? 62.481 43.476 4.904 1.00 46.03 74 ILE A O 1
ATOM 552 N N . GLY A 1 75 ? 64.101 43.099 3.388 1.00 41.06 75 GLY A N 1
ATOM 553 C CA . GLY A 1 75 ? 63.946 44.354 2.667 1.00 41.06 75 GLY A CA 1
ATOM 554 C C . GLY A 1 75 ? 62.538 44.465 2.094 1.00 41.06 75 GLY A C 1
ATOM 555 O O . GLY A 1 75 ? 62.134 43.666 1.250 1.00 41.06 75 GLY A O 1
ATOM 556 N N . ALA A 1 76 ? 61.799 45.468 2.560 1.00 42.88 76 ALA A N 1
ATOM 557 C CA . ALA A 1 76 ? 60.529 45.865 1.988 1.00 42.88 76 ALA A CA 1
ATOM 558 C C . ALA A 1 76 ? 60.774 46.389 0.566 1.00 42.88 76 ALA A C 1
ATOM 560 O O . ALA A 1 76 ? 61.124 47.551 0.370 1.00 42.88 76 ALA A O 1
ATOM 561 N N . ARG A 1 77 ? 60.599 45.531 -0.444 1.00 41.59 77 ARG A N 1
ATOM 562 C CA . ARG A 1 77 ? 60.242 46.015 -1.777 1.00 41.59 77 ARG A CA 1
ATOM 563 C C . ARG A 1 77 ? 58.770 46.384 -1.712 1.00 41.59 77 ARG A C 1
ATOM 565 O O . ARG A 1 77 ? 57.908 45.520 -1.580 1.00 41.59 77 ARG A O 1
ATOM 572 N N . SER A 1 78 ? 58.510 47.682 -1.758 1.00 41.91 78 SER A N 1
ATOM 573 C CA . SER A 1 78 ? 57.200 48.263 -2.001 1.00 41.91 78 SER A CA 1
ATOM 574 C C . SER A 1 78 ? 56.668 47.740 -3.335 1.00 41.91 78 SER A C 1
ATOM 576 O O . SER A 1 78 ? 56.979 48.257 -4.405 1.00 41.91 78 SER A O 1
ATOM 578 N N . VAL A 1 79 ? 55.865 46.678 -3.283 1.00 46.91 79 VAL A N 1
ATOM 579 C CA . VAL A 1 79 ? 55.004 46.319 -4.406 1.00 46.91 79 VAL A CA 1
ATOM 580 C C . VAL A 1 79 ? 53.876 47.337 -4.384 1.00 46.91 79 VAL A C 1
ATOM 582 O O . VAL A 1 79 ? 53.002 47.294 -3.519 1.00 46.91 79 VAL A O 1
ATOM 585 N N . ALA A 1 80 ? 53.959 48.312 -5.285 1.00 38.41 80 ALA A N 1
ATOM 586 C CA . ALA A 1 80 ? 52.897 49.270 -5.514 1.00 38.41 80 ALA A CA 1
ATOM 587 C C . ALA A 1 80 ? 51.599 48.495 -5.785 1.00 38.41 80 ALA A C 1
ATOM 589 O O . ALA A 1 80 ? 51.473 47.798 -6.793 1.00 38.41 80 ALA A O 1
ATOM 590 N N . TRP A 1 81 ? 50.646 48.598 -4.860 1.00 37.75 81 TRP A N 1
ATOM 591 C CA . TRP A 1 81 ? 49.273 48.160 -5.064 1.00 37.75 81 TRP A CA 1
ATOM 592 C C . TRP A 1 81 ? 48.647 49.107 -6.088 1.00 37.75 81 TRP A C 1
ATOM 594 O O . TRP A 1 81 ? 48.041 50.124 -5.757 1.00 37.75 81 TRP A O 1
ATOM 604 N N . GLY A 1 82 ? 48.857 48.802 -7.367 1.00 40.75 82 GLY A N 1
ATOM 605 C CA . GLY A 1 82 ? 48.071 49.385 -8.437 1.00 40.75 82 GLY A CA 1
ATOM 606 C C . GLY A 1 82 ? 46.616 49.010 -8.192 1.00 40.75 82 GLY A C 1
ATOM 607 O O . GLY A 1 82 ? 46.258 47.836 -8.281 1.00 40.75 82 GLY A O 1
ATOM 608 N N . GLY A 1 83 ? 45.791 50.005 -7.864 1.00 48.81 83 GLY A N 1
ATOM 609 C CA . GLY A 1 83 ? 44.336 49.912 -7.793 1.00 48.81 83 GLY A CA 1
ATOM 610 C C . GLY A 1 83 ? 43.742 49.618 -9.169 1.00 48.81 83 GLY A C 1
ATOM 611 O O . GLY A 1 83 ? 43.076 50.454 -9.773 1.00 48.81 83 GLY A O 1
ATOM 612 N N . GLY A 1 84 ? 44.001 48.423 -9.689 1.00 41.88 84 GLY A N 1
ATOM 613 C CA . GLY A 1 84 ? 43.309 47.885 -10.838 1.00 41.88 84 GLY A CA 1
ATOM 614 C C . GLY A 1 84 ? 41.914 47.499 -10.388 1.00 41.88 84 GLY A C 1
ATOM 615 O O . GLY A 1 84 ? 41.723 46.445 -9.784 1.00 41.88 84 GLY A O 1
ATOM 616 N N . ARG A 1 85 ? 40.915 48.335 -10.691 1.00 56.91 85 ARG A N 1
ATOM 617 C CA . ARG A 1 85 ? 39.534 47.852 -10.758 1.00 56.91 85 ARG A CA 1
ATOM 618 C C . ARG A 1 85 ? 39.556 46.652 -11.699 1.00 56.91 85 ARG A C 1
ATOM 620 O O . ARG A 1 85 ? 39.763 46.833 -12.896 1.00 56.91 85 ARG A O 1
ATOM 627 N N . LEU A 1 86 ? 39.389 45.442 -11.162 1.00 54.81 86 LEU A N 1
ATOM 628 C CA . LEU A 1 86 ? 39.228 44.220 -11.944 1.00 54.81 86 LEU A CA 1
ATOM 629 C C . LEU A 1 86 ? 37.931 44.353 -12.750 1.00 54.81 86 LEU A C 1
ATOM 631 O O . LEU A 1 86 ? 36.857 43.895 -12.358 1.00 54.81 86 LEU A O 1
ATOM 635 N N . ALA A 1 87 ? 38.021 45.037 -13.886 1.00 57.41 87 ALA A N 1
ATOM 636 C CA . ALA A 1 87 ? 36.995 45.081 -14.902 1.00 57.41 87 ALA A CA 1
ATOM 637 C C . ALA A 1 87 ? 36.964 43.696 -15.554 1.00 57.41 87 ALA A C 1
ATOM 639 O O . ALA A 1 87 ? 37.561 43.459 -16.600 1.00 57.41 87 ALA A O 1
ATOM 640 N N . LEU A 1 88 ? 36.309 42.746 -14.881 1.00 52.81 88 LEU A N 1
ATOM 641 C CA . LEU A 1 88 ? 36.024 41.433 -15.444 1.00 52.81 88 LEU A CA 1
ATOM 642 C C . LEU A 1 88 ? 35.299 41.650 -16.787 1.00 52.81 88 LEU A C 1
ATOM 644 O O . LEU A 1 88 ? 34.240 42.289 -16.783 1.00 52.81 88 LEU A O 1
ATOM 648 N N . PRO A 1 89 ? 35.841 41.167 -17.922 1.00 55.59 89 PRO A N 1
ATOM 649 C CA . PRO A 1 89 ? 35.243 41.372 -19.239 1.00 55.59 89 PRO A CA 1
ATOM 650 C C . PRO A 1 89 ? 33.802 40.843 -19.250 1.00 55.59 89 PRO A C 1
ATOM 652 O O . PRO A 1 89 ? 33.517 39.831 -18.608 1.00 55.59 89 PRO A O 1
ATOM 655 N N . ARG A 1 90 ? 32.887 41.518 -19.967 1.00 58.81 90 ARG A N 1
ATOM 656 C CA . ARG A 1 90 ? 31.429 41.236 -19.973 1.00 58.81 90 ARG A CA 1
ATOM 657 C C . ARG A 1 90 ? 31.085 39.740 -20.119 1.00 58.81 90 ARG A C 1
ATOM 659 O O . ARG A 1 90 ? 30.174 39.255 -19.456 1.00 58.81 90 ARG A O 1
ATOM 666 N N . VAL A 1 91 ? 31.883 38.991 -20.882 1.00 57.50 91 VAL A N 1
ATOM 667 C CA . VAL A 1 91 ? 31.750 37.535 -21.095 1.00 57.50 91 VAL A CA 1
ATOM 668 C C . VAL A 1 91 ? 32.034 36.680 -19.849 1.00 57.50 91 VAL A C 1
ATOM 670 O O . VAL A 1 91 ? 31.428 35.625 -19.676 1.00 57.50 91 VAL A O 1
ATOM 673 N N . ARG A 1 92 ? 32.924 37.119 -18.946 1.00 61.19 92 ARG A N 1
ATOM 674 C CA . ARG A 1 92 ? 33.236 36.406 -17.692 1.00 61.19 92 ARG A CA 1
ATOM 675 C C . ARG A 1 92 ? 32.149 36.592 -16.631 1.00 61.19 92 ARG A C 1
ATOM 677 O O . ARG A 1 92 ? 31.923 35.674 -15.854 1.00 61.19 92 ARG A O 1
ATOM 684 N N . ARG A 1 93 ? 31.441 37.729 -16.639 1.00 63.16 93 ARG A N 1
ATOM 685 C CA . ARG A 1 93 ? 30.289 37.984 -15.750 1.00 63.16 93 ARG A CA 1
ATOM 686 C C . ARG A 1 93 ? 29.074 37.146 -16.145 1.00 63.16 93 ARG A C 1
ATOM 688 O O . ARG A 1 93 ? 28.448 36.559 -15.274 1.00 63.16 93 ARG A O 1
ATOM 695 N N . ALA A 1 94 ? 28.805 37.021 -17.447 1.00 72.38 94 ALA A N 1
ATOM 696 C CA . ALA A 1 94 ? 27.742 36.153 -17.954 1.00 72.38 94 ALA A CA 1
ATOM 697 C C . ALA A 1 94 ? 28.003 34.668 -17.639 1.00 72.38 94 ALA A C 1
ATOM 699 O O . ALA A 1 94 ? 27.096 33.970 -17.202 1.00 72.38 94 ALA A O 1
ATOM 700 N N . ARG A 1 95 ? 29.255 34.198 -17.775 1.00 77.31 95 ARG A N 1
ATOM 701 C CA . ARG A 1 95 ? 29.640 32.827 -17.389 1.00 77.31 95 ARG A CA 1
ATOM 702 C C . ARG A 1 95 ? 29.525 32.577 -15.886 1.00 77.31 95 ARG A C 1
ATOM 704 O O . ARG A 1 95 ? 29.036 31.522 -15.506 1.00 77.31 95 ARG A O 1
ATOM 711 N N . LEU A 1 96 ? 29.937 33.528 -15.042 1.00 80.81 96 LEU A N 1
ATOM 712 C CA . LEU A 1 96 ? 29.779 33.386 -13.591 1.00 80.81 96 LEU A CA 1
ATOM 713 C C . LEU A 1 96 ? 28.299 33.331 -13.192 1.00 80.81 96 LEU A C 1
ATOM 715 O O . LEU A 1 96 ? 27.931 32.448 -12.430 1.00 80.81 96 LEU A O 1
ATOM 719 N N . LEU A 1 97 ? 27.460 34.210 -13.755 1.00 83.44 97 LEU A N 1
ATOM 720 C CA . LEU A 1 97 ? 26.013 34.215 -13.509 1.00 83.44 97 LEU A CA 1
ATOM 721 C C . LEU A 1 97 ? 25.349 32.909 -13.959 1.00 83.44 97 LEU A C 1
ATOM 723 O O . LEU A 1 97 ? 24.493 32.382 -13.253 1.00 83.44 97 LEU A O 1
ATOM 727 N N . PHE A 1 98 ? 25.773 32.361 -15.099 1.00 85.38 98 PHE A N 1
ATOM 728 C CA . PHE A 1 98 ? 25.272 31.083 -15.597 1.00 85.38 98 PHE A CA 1
ATOM 729 C C . PHE A 1 98 ? 25.676 29.914 -14.688 1.00 85.38 98 PHE A C 1
ATOM 731 O O . PHE A 1 98 ? 24.842 29.074 -14.371 1.00 85.38 98 PHE A O 1
ATOM 738 N N . ILE A 1 99 ? 26.923 29.889 -14.201 1.00 88.56 99 ILE A N 1
ATOM 739 C CA . ILE A 1 99 ? 27.398 28.863 -13.258 1.00 88.56 99 ILE A CA 1
ATOM 740 C C . ILE A 1 99 ? 26.659 28.970 -11.919 1.00 88.56 99 ILE A C 1
ATOM 742 O O . ILE A 1 99 ? 26.244 27.949 -11.378 1.00 88.56 99 ILE A O 1
ATOM 746 N N . THR A 1 100 ? 26.441 30.182 -11.395 1.00 87.00 100 THR A N 1
ATOM 747 C CA . THR A 1 100 ? 25.688 30.370 -10.145 1.00 87.00 100 THR A CA 1
ATOM 748 C C . THR A 1 100 ? 24.213 30.005 -10.295 1.00 87.00 100 THR A C 1
ATOM 750 O O . THR A 1 100 ? 23.647 29.408 -9.387 1.00 87.00 100 THR A O 1
ATOM 753 N N . LEU A 1 101 ? 23.595 30.311 -11.441 1.00 88.75 101 LEU A N 1
ATOM 754 C CA . LEU A 1 101 ? 22.203 29.953 -11.724 1.00 88.75 101 LEU A CA 1
ATOM 755 C C . LEU A 1 101 ? 22.039 28.435 -11.889 1.00 88.75 101 LEU A C 1
ATOM 757 O O . LEU A 1 101 ? 21.098 27.857 -11.358 1.00 88.75 101 LEU A O 1
ATOM 761 N N . PHE A 1 102 ? 22.982 27.782 -12.571 1.00 86.81 102 PHE A N 1
ATOM 762 C CA . PHE A 1 102 ? 22.998 26.329 -12.723 1.00 86.81 102 PHE A CA 1
ATOM 763 C C . PHE A 1 102 ? 23.218 25.615 -11.381 1.00 86.81 102 PHE A C 1
ATOM 765 O O . PHE A 1 102 ? 22.508 24.663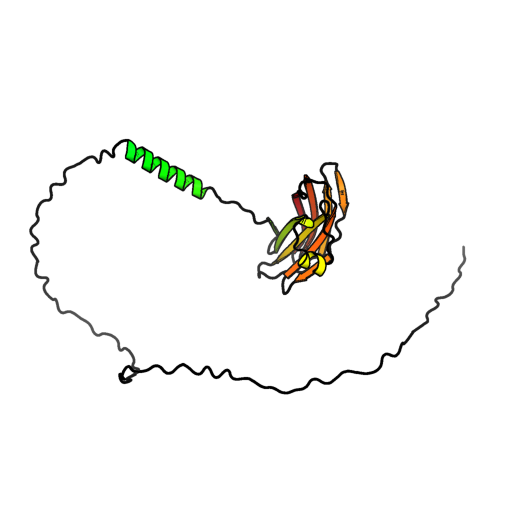 -11.070 1.00 86.81 102 PHE A O 1
ATOM 772 N N . ALA A 1 103 ? 24.133 26.114 -10.543 1.00 86.06 103 ALA A N 1
ATOM 773 C CA . ALA A 1 103 ? 24.341 25.594 -9.191 1.00 86.06 103 ALA A CA 1
ATOM 774 C C . ALA A 1 103 ? 23.096 25.767 -8.300 1.00 86.06 103 ALA A C 1
ATOM 776 O O . ALA A 1 103 ? 22.738 24.847 -7.569 1.00 86.06 103 ALA A O 1
ATOM 777 N N . ALA A 1 104 ? 22.393 26.901 -8.410 1.00 85.06 104 ALA A N 1
ATOM 778 C CA . ALA A 1 104 ? 21.132 27.128 -7.705 1.00 85.06 104 ALA A CA 1
ATOM 779 C C . ALA A 1 104 ? 20.011 26.183 -8.176 1.00 85.06 104 ALA A C 1
ATOM 781 O O . ALA A 1 104 ? 19.214 25.728 -7.360 1.00 85.06 104 ALA A O 1
ATOM 782 N N . LEU A 1 105 ? 19.971 25.842 -9.469 1.00 84.06 105 LEU A N 1
ATOM 783 C CA . LEU A 1 105 ? 18.980 24.918 -10.023 1.00 84.06 105 LEU A CA 1
ATOM 784 C C . LEU A 1 105 ? 19.211 23.467 -9.566 1.00 84.06 105 LEU A C 1
ATOM 786 O O . LEU A 1 105 ? 18.252 22.738 -9.331 1.00 84.06 105 LEU A O 1
ATOM 790 N N . LEU A 1 106 ? 20.471 23.057 -9.382 1.00 81.94 106 LEU A N 1
ATOM 791 C CA . LEU A 1 106 ? 20.814 21.723 -8.873 1.00 81.94 106 LEU A CA 1
ATOM 792 C C . LEU A 1 106 ? 20.390 21.522 -7.409 1.00 81.94 106 LEU A C 1
ATOM 794 O O . LEU A 1 106 ? 19.978 20.421 -7.039 1.00 81.94 106 LEU A O 1
ATOM 798 N N . TRP A 1 107 ? 20.417 22.578 -6.590 1.00 76.44 107 TRP A N 1
ATOM 799 C CA . TRP A 1 107 ? 19.944 22.518 -5.201 1.00 76.44 107 TRP A CA 1
ATOM 800 C C . TRP A 1 107 ? 18.424 22.374 -5.056 1.00 76.44 107 TRP A C 1
ATOM 802 O O . TRP A 1 107 ? 17.957 22.013 -3.981 1.00 76.44 107 TRP A O 1
ATOM 812 N N . ALA A 1 108 ? 17.638 22.592 -6.114 1.00 76.25 108 ALA A N 1
ATOM 813 C CA . ALA A 1 108 ? 16.179 22.489 -6.048 1.00 76.25 108 ALA A CA 1
ATOM 814 C C . ALA A 1 108 ? 15.642 21.041 -6.107 1.00 76.25 108 ALA A C 1
ATOM 816 O O . ALA A 1 108 ? 14.431 20.833 -6.080 1.00 76.25 108 ALA A O 1
ATOM 817 N N . THR A 1 109 ? 16.506 20.025 -6.186 1.00 68.12 109 THR A N 1
ATOM 818 C CA . THR A 1 109 ? 16.095 18.624 -6.388 1.00 68.12 109 THR A CA 1
ATOM 819 C C . THR A 1 109 ? 15.872 17.859 -5.078 1.00 68.12 109 THR A C 1
ATOM 821 O O . THR A 1 109 ? 16.424 16.786 -4.860 1.00 68.12 109 THR A O 1
ATOM 824 N N . HIS A 1 110 ? 15.004 18.369 -4.202 1.00 62.09 110 HIS A N 1
ATOM 825 C CA . HIS A 1 110 ? 14.431 17.553 -3.125 1.00 62.09 110 HIS A CA 1
ATOM 826 C C . HIS A 1 110 ? 13.183 16.825 -3.639 1.00 62.09 110 HIS A C 1
ATOM 828 O O . HIS A 1 110 ? 12.049 17.229 -3.394 1.00 62.09 110 HIS A O 1
ATOM 834 N N . LEU A 1 111 ? 13.394 15.746 -4.394 1.00 62.47 111 LEU A N 1
ATOM 835 C CA . LEU A 1 111 ? 12.336 14.786 -4.710 1.00 62.47 111 LEU A CA 1
ATOM 836 C C . LEU A 1 111 ? 12.173 13.840 -3.514 1.00 62.47 111 LEU A C 1
ATOM 838 O O . LEU A 1 111 ? 12.919 12.875 -3.363 1.00 62.47 111 LEU A O 1
ATOM 842 N N . HIS A 1 112 ? 11.198 14.124 -2.651 1.00 54.97 112 HIS A N 1
ATOM 843 C CA . HIS A 1 112 ? 10.762 13.187 -1.617 1.00 54.97 112 HIS A CA 1
ATOM 844 C C . HIS A 1 112 ? 9.912 12.090 -2.271 1.00 54.97 112 HIS A C 1
ATOM 846 O O . HIS A 1 112 ? 8.699 12.215 -2.397 1.00 54.97 112 HIS A O 1
ATOM 852 N N . ALA A 1 113 ? 10.580 11.034 -2.736 1.00 62.78 113 ALA A N 1
ATOM 853 C CA . ALA A 1 113 ? 9.954 9.837 -3.299 1.00 62.78 113 ALA A CA 1
ATOM 854 C C . ALA A 1 113 ? 9.751 8.719 -2.254 1.00 62.78 113 ALA A C 1
ATOM 856 O O . ALA A 1 113 ? 9.480 7.575 -2.613 1.00 62.78 113 ALA A O 1
ATOM 857 N N . GLU A 1 114 ? 9.895 9.021 -0.962 1.00 65.69 114 GLU A N 1
ATOM 858 C CA . GLU A 1 114 ? 9.591 8.072 0.109 1.00 65.69 114 GLU A CA 1
ATOM 859 C C . GLU A 1 114 ? 8.101 8.154 0.471 1.00 65.69 114 GLU A C 1
ATOM 861 O O . GLU A 1 114 ? 7.634 9.149 1.021 1.00 65.69 114 GLU A O 1
ATOM 866 N N . GLN A 1 115 ? 7.344 7.100 0.151 1.00 86.88 115 GLN A N 1
ATOM 867 C CA . GLN A 1 115 ? 5.924 6.986 0.493 1.00 86.88 115 GLN A CA 1
ATOM 868 C C . GLN A 1 115 ? 5.764 6.330 1.870 1.00 86.88 115 GLN A C 1
ATOM 870 O O . GLN A 1 115 ? 5.704 5.104 1.999 1.00 86.88 115 GLN A O 1
ATOM 875 N N . PHE A 1 116 ? 5.716 7.152 2.917 1.00 94.25 116 PHE A N 1
ATOM 876 C CA . PHE A 1 116 ? 5.319 6.715 4.253 1.00 94.25 116 PHE A CA 1
ATOM 877 C C . PHE A 1 116 ? 4.477 7.768 4.972 1.00 94.25 116 PHE A C 1
ATOM 879 O O . PHE A 1 116 ? 4.416 8.933 4.577 1.00 94.25 116 PHE A O 1
ATOM 886 N N . ARG A 1 117 ? 3.793 7.335 6.029 1.00 94.50 117 ARG A N 1
ATOM 887 C CA . ARG A 1 117 ? 3.070 8.195 6.962 1.00 94.50 117 ARG A CA 1
ATOM 888 C C . ARG A 1 117 ? 3.523 7.891 8.383 1.00 94.50 117 ARG A C 1
ATOM 890 O O . ARG A 1 117 ? 3.680 6.727 8.740 1.00 94.50 117 ARG A O 1
ATOM 897 N N . GLU A 1 118 ? 3.731 8.938 9.168 1.00 95.00 118 GLU A N 1
ATOM 898 C CA . GLU A 1 118 ? 4.082 8.833 10.584 1.00 95.00 118 GLU A CA 1
ATOM 899 C C . GLU A 1 118 ? 2.833 8.832 11.465 1.00 95.00 118 GLU A C 1
ATOM 901 O O . GLU A 1 118 ? 1.918 9.634 11.261 1.00 95.00 118 GLU A O 1
ATOM 906 N N . PHE A 1 119 ? 2.832 7.930 12.444 1.00 94.56 119 PHE A N 1
ATOM 907 C CA . PHE A 1 119 ? 1.816 7.757 13.476 1.00 94.56 119 PHE A CA 1
ATOM 908 C C . PHE A 1 119 ? 2.534 7.570 14.819 1.00 94.56 119 PHE A C 1
ATOM 910 O O . PHE A 1 119 ? 2.894 6.457 15.204 1.00 94.56 119 PHE A O 1
ATOM 917 N N . GLY A 1 120 ? 2.836 8.680 15.500 1.00 93.19 120 GLY A N 1
ATOM 918 C CA . GLY A 1 120 ? 3.683 8.660 16.697 1.00 93.19 120 GLY A CA 1
ATOM 919 C C . GLY A 1 120 ? 5.066 8.072 16.397 1.00 93.19 120 GLY A C 1
ATOM 920 O O . GLY A 1 120 ? 5.770 8.568 15.522 1.00 93.19 120 GLY A O 1
ATOM 921 N N . ASP A 1 121 ? 5.422 6.988 17.090 1.00 93.69 121 ASP A N 1
ATOM 922 C CA . ASP A 1 121 ? 6.700 6.280 16.927 1.00 93.69 121 ASP A CA 1
ATOM 923 C C . ASP A 1 121 ? 6.721 5.298 15.741 1.00 93.69 121 ASP A C 1
ATOM 925 O O . ASP A 1 121 ? 7.709 4.594 15.527 1.00 93.69 121 ASP A O 1
ATOM 929 N N . TRP A 1 122 ? 5.640 5.222 14.964 1.00 96.06 122 TRP A N 1
ATOM 930 C CA . TRP A 1 122 ? 5.517 4.311 13.833 1.00 96.06 122 TRP A CA 1
ATOM 931 C C . TRP A 1 122 ? 5.608 5.037 12.495 1.00 96.06 122 TRP A C 1
ATOM 933 O O . TRP A 1 122 ? 4.949 6.048 12.263 1.00 96.06 122 TRP A O 1
ATOM 943 N N . ARG A 1 123 ? 6.354 4.450 11.558 1.00 96.12 123 ARG A N 1
ATOM 944 C CA . ARG A 1 123 ? 6.352 4.806 10.136 1.00 96.12 123 ARG A CA 1
ATOM 945 C C . ARG A 1 123 ? 5.677 3.707 9.336 1.00 96.12 123 ARG A C 1
ATOM 947 O O . ARG A 1 123 ? 6.170 2.583 9.267 1.00 96.12 123 ARG A O 1
ATOM 954 N N . VAL A 1 124 ? 4.553 4.034 8.712 1.00 96.62 124 VAL A N 1
ATOM 955 C CA . VAL A 1 124 ? 3.820 3.125 7.831 1.00 96.62 124 VAL A CA 1
ATOM 956 C C . VAL A 1 124 ? 4.182 3.446 6.393 1.00 96.62 124 VAL A C 1
ATOM 958 O O . VAL A 1 124 ? 3.766 4.469 5.852 1.00 96.62 124 VAL A O 1
ATOM 961 N N . HIS A 1 125 ? 4.960 2.564 5.778 1.00 96.19 125 HIS A N 1
ATOM 962 C CA . HIS A 1 125 ? 5.273 2.611 4.358 1.00 96.19 125 HIS A CA 1
ATOM 963 C C . HIS A 1 125 ? 4.132 1.987 3.564 1.00 96.19 125 HIS A C 1
ATOM 965 O O . HIS A 1 125 ? 3.608 0.935 3.939 1.00 96.19 125 HIS A O 1
ATOM 971 N N . TYR A 1 126 ? 3.765 2.632 2.463 1.00 96.06 126 TYR A N 1
ATOM 972 C CA . TYR A 1 126 ? 2.702 2.172 1.584 1.00 96.06 126 TYR A CA 1
ATOM 973 C C . TYR A 1 126 ? 3.097 2.377 0.128 1.00 96.06 126 TYR A C 1
ATOM 975 O O . TYR A 1 126 ? 3.685 3.392 -0.232 1.00 96.06 126 TYR A O 1
ATOM 983 N N . ILE A 1 127 ? 2.763 1.407 -0.715 1.00 94.94 127 ILE A N 1
ATOM 984 C CA . ILE A 1 127 ? 2.943 1.515 -2.160 1.00 94.94 127 ILE A CA 1
ATOM 985 C C . ILE A 1 127 ? 1.915 0.641 -2.871 1.00 94.94 127 ILE A C 1
ATOM 987 O O . ILE A 1 127 ? 1.694 -0.507 -2.486 1.00 94.94 127 ILE A O 1
ATOM 991 N N . ALA A 1 128 ? 1.302 1.168 -3.927 1.00 94.94 128 ALA A N 1
ATOM 992 C CA . ALA A 1 128 ? 0.551 0.366 -4.885 1.00 94.94 128 ALA A CA 1
ATOM 993 C C . ALA A 1 128 ? 1.390 0.153 -6.154 1.00 94.94 128 ALA A C 1
ATOM 995 O O . ALA A 1 128 ? 2.065 1.066 -6.621 1.00 94.94 128 ALA A O 1
ATOM 996 N N . VAL A 1 129 ? 1.381 -1.051 -6.721 1.00 92.94 129 VAL A N 1
ATOM 997 C CA . VAL A 1 129 ? 2.142 -1.365 -7.938 1.00 92.94 129 VAL A CA 1
ATOM 998 C C . VAL A 1 129 ? 1.413 -2.401 -8.787 1.00 92.94 129 VAL A C 1
ATOM 1000 O O . VAL A 1 129 ? 0.780 -3.318 -8.263 1.00 92.94 129 VAL A O 1
ATOM 1003 N N . GLY A 1 130 ? 1.508 -2.266 -10.112 1.00 94.50 130 GLY A N 1
ATOM 1004 C CA . GLY A 1 130 ? 1.007 -3.270 -11.050 1.00 94.50 130 GLY A CA 1
ATOM 1005 C C . GLY A 1 130 ? 1.733 -4.609 -10.883 1.00 94.50 130 GLY A C 1
ATOM 1006 O O . GLY A 1 130 ? 2.958 -4.666 -10.763 1.00 94.50 130 GLY A O 1
ATOM 1007 N N . ALA A 1 131 ? 0.984 -5.706 -10.897 1.00 94.00 131 ALA A N 1
ATOM 1008 C CA . ALA A 1 131 ? 1.504 -7.052 -10.697 1.00 94.00 131 ALA A CA 1
ATOM 1009 C C . ALA A 1 131 ? 2.413 -7.508 -11.853 1.00 94.00 131 ALA A C 1
ATOM 1011 O O . ALA A 1 131 ? 3.318 -8.320 -11.658 1.00 94.00 131 ALA A O 1
ATOM 1012 N N . SER A 1 132 ? 2.207 -6.964 -13.056 1.00 92.06 132 SER A N 1
ATOM 1013 C CA . SER A 1 132 ? 3.057 -7.195 -14.230 1.00 92.06 132 SER A CA 1
ATOM 1014 C C . SER A 1 132 ? 4.522 -6.800 -13.992 1.00 92.06 132 SER A C 1
ATOM 1016 O O . SER A 1 132 ? 5.418 -7.509 -14.460 1.00 92.06 132 SER A O 1
ATOM 1018 N N . PHE A 1 133 ? 4.767 -5.751 -13.198 1.00 90.19 133 PHE A N 1
ATOM 1019 C CA . PHE A 1 133 ? 6.107 -5.258 -12.861 1.00 90.19 133 PHE A CA 1
ATOM 1020 C C . PHE A 1 133 ? 6.844 -6.123 -11.834 1.00 90.19 133 PHE A C 1
ATOM 1022 O O . PHE A 1 133 ? 8.058 -5.980 -11.684 1.00 90.19 133 PHE A O 1
ATOM 1029 N N . LEU A 1 134 ? 6.156 -7.028 -11.125 1.00 90.75 134 LEU A N 1
ATOM 1030 C CA . LEU A 1 134 ? 6.841 -7.937 -10.210 1.00 90.75 134 LEU A CA 1
ATOM 1031 C C . LEU A 1 134 ? 7.659 -8.979 -10.985 1.00 90.75 134 LEU A C 1
ATOM 1033 O O . LEU A 1 134 ? 7.149 -9.578 -11.942 1.00 90.75 134 LEU A O 1
ATOM 1037 N N . PRO A 1 135 ? 8.894 -9.277 -10.535 1.00 92.94 135 PRO A N 1
ATOM 1038 C CA . PRO A 1 135 ? 9.650 -10.406 -11.052 1.00 92.94 135 PRO A CA 1
ATOM 1039 C C . PRO A 1 135 ? 8.844 -11.711 -10.915 1.00 92.94 135 PRO A C 1
ATOM 1041 O O . PRO A 1 135 ? 8.260 -11.942 -9.849 1.00 92.94 135 PRO A O 1
ATOM 1044 N N . PRO A 1 136 ? 8.846 -12.602 -11.929 1.00 94.56 136 PRO A N 1
ATOM 1045 C CA . PRO A 1 136 ? 8.071 -13.846 -11.898 1.00 94.56 136 PRO A CA 1
ATOM 1046 C C . PRO A 1 136 ? 8.312 -14.675 -10.629 1.00 94.56 136 PRO A C 1
ATOM 1048 O O . PRO A 1 136 ? 7.366 -15.083 -9.964 1.00 94.56 136 PRO A O 1
ATOM 1051 N N . ALA A 1 137 ? 9.577 -14.811 -10.219 1.00 92.88 137 ALA A N 1
ATOM 1052 C CA . ALA A 1 137 ? 9.966 -15.577 -9.036 1.00 92.88 137 ALA A CA 1
ATOM 1053 C C . ALA A 1 137 ? 9.426 -15.007 -7.708 1.00 92.88 137 ALA A C 1
ATOM 1055 O O . ALA A 1 137 ? 9.234 -15.755 -6.751 1.00 92.88 137 ALA A O 1
ATOM 1056 N N . VAL A 1 138 ? 9.198 -13.690 -7.622 1.00 90.62 138 VAL A N 1
ATOM 1057 C CA . VAL A 1 138 ? 8.604 -13.049 -6.434 1.00 90.62 138 VAL A CA 1
ATOM 1058 C C . VAL A 1 138 ? 7.098 -13.288 -6.425 1.00 90.62 138 VAL A C 1
ATOM 1060 O O . VAL A 1 138 ? 6.536 -13.671 -5.400 1.00 90.62 138 VAL A O 1
ATOM 1063 N N . ALA A 1 139 ? 6.453 -13.122 -7.581 1.00 92.25 139 ALA A N 1
ATOM 1064 C CA . ALA A 1 139 ? 5.026 -13.358 -7.718 1.00 92.25 139 ALA A CA 1
ATOM 1065 C C . ALA A 1 139 ? 4.657 -14.815 -7.396 1.00 92.25 139 ALA A C 1
ATOM 1067 O O . ALA A 1 139 ? 3.759 -15.045 -6.595 1.00 92.25 139 ALA A O 1
ATOM 1068 N N . GLU A 1 140 ? 5.398 -15.790 -7.925 1.00 92.31 140 GLU A N 1
ATOM 1069 C CA . GLU A 1 140 ? 5.187 -17.217 -7.646 1.00 92.31 140 GLU A CA 1
ATOM 1070 C C . GLU A 1 140 ? 5.395 -17.561 -6.170 1.00 92.31 140 GLU A C 1
ATOM 1072 O O . GLU A 1 140 ? 4.539 -18.200 -5.558 1.00 92.31 140 GLU A O 1
ATOM 1077 N N . ARG A 1 141 ? 6.488 -17.077 -5.565 1.00 89.81 141 ARG A N 1
ATOM 1078 C CA . ARG A 1 141 ? 6.801 -17.311 -4.145 1.00 89.81 141 ARG A CA 1
ATOM 1079 C C . ARG A 1 141 ? 5.688 -16.840 -3.217 1.00 89.81 141 ARG A C 1
ATOM 1081 O O . ARG A 1 141 ? 5.445 -17.456 -2.183 1.00 89.81 141 ARG A O 1
ATOM 1088 N N . HIS A 1 142 ? 5.021 -15.752 -3.586 1.00 88.94 142 HIS A N 1
ATOM 1089 C CA . HIS A 1 142 ? 3.923 -15.194 -2.814 1.00 88.94 142 HIS A CA 1
ATOM 1090 C C . HIS A 1 142 ? 2.549 -15.542 -3.405 1.00 88.94 142 HIS A C 1
ATOM 1092 O O . HIS A 1 142 ? 1.546 -15.070 -2.892 1.00 88.94 142 HIS A O 1
ATOM 1098 N N . GLY A 1 143 ? 2.430 -16.371 -4.444 1.00 90.25 143 GLY A N 1
ATOM 1099 C CA . GLY A 1 143 ? 1.137 -16.689 -5.068 1.00 90.25 143 GLY A CA 1
ATOM 1100 C C . GLY A 1 143 ? 0.358 -15.452 -5.543 1.00 90.25 143 GLY A C 1
ATOM 1101 O O . GLY A 1 143 ? -0.853 -15.373 -5.351 1.00 90.25 143 GLY A O 1
ATOM 1102 N N . ILE A 1 144 ? 1.056 -14.454 -6.088 1.00 92.81 144 ILE A N 1
ATOM 1103 C CA . ILE A 1 144 ? 0.474 -13.247 -6.682 1.00 92.81 144 ILE A CA 1
ATOM 1104 C C . ILE A 1 144 ? 0.230 -13.524 -8.166 1.00 92.81 144 ILE A C 1
ATOM 1106 O O . ILE A 1 144 ? 1.155 -13.865 -8.903 1.00 92.81 144 ILE A O 1
ATOM 1110 N N . VAL A 1 145 ? -1.011 -13.354 -8.617 1.00 93.81 145 VAL A N 1
ATOM 1111 C CA . VAL A 1 145 ? -1.356 -13.479 -10.037 1.00 93.81 145 VAL A CA 1
ATOM 1112 C C . VAL A 1 145 ? -0.892 -12.224 -10.772 1.00 93.81 145 VAL A C 1
ATOM 1114 O O . VAL A 1 145 ? -1.283 -11.111 -10.423 1.00 93.81 145 VAL A O 1
ATOM 1117 N N . ARG A 1 146 ? -0.050 -12.405 -11.791 1.00 94.00 146 ARG A N 1
ATOM 1118 C CA . ARG A 1 146 ? 0.424 -11.322 -12.661 1.00 94.00 146 ARG A CA 1
ATOM 1119 C C . ARG A 1 146 ? -0.560 -11.100 -13.808 1.00 94.00 146 ARG A C 1
ATOM 1121 O O . ARG A 1 146 ? -1.197 -12.041 -14.271 1.00 94.00 146 ARG A O 1
ATOM 1128 N N . GLY A 1 147 ? -0.650 -9.862 -14.275 1.00 92.31 147 GLY A N 1
ATOM 1129 C CA . GLY A 1 147 ? -1.480 -9.460 -15.405 1.00 92.31 147 GLY A CA 1
ATOM 1130 C C . GLY A 1 147 ? -1.481 -7.943 -15.557 1.00 92.31 147 GLY A C 1
ATOM 1131 O O . GLY A 1 147 ? -1.049 -7.233 -14.648 1.00 92.31 147 GLY A O 1
ATOM 1132 N N . ASP A 1 148 ? -1.968 -7.460 -16.694 1.00 90.88 148 ASP A N 1
ATOM 1133 C CA . ASP A 1 148 ? -1.933 -6.033 -17.042 1.00 90.88 148 ASP A CA 1
ATOM 1134 C C . ASP A 1 148 ? -2.941 -5.208 -16.235 1.00 90.88 148 ASP A C 1
ATOM 1136 O O . ASP A 1 148 ? -2.695 -4.044 -15.936 1.00 90.88 148 ASP A O 1
ATOM 1140 N N . ASN A 1 149 ? -4.033 -5.856 -15.818 1.00 92.81 149 ASN A N 1
ATOM 1141 C CA . ASN A 1 149 ? -5.098 -5.313 -14.972 1.00 92.81 149 ASN A CA 1
ATOM 1142 C C . ASN A 1 149 ? -5.021 -5.808 -13.518 1.00 92.81 149 ASN A C 1
ATOM 1144 O O . ASN A 1 149 ? -6.002 -5.749 -12.779 1.00 92.81 149 ASN A O 1
ATOM 1148 N N . LYS A 1 150 ? -3.883 -6.385 -13.123 1.00 94.81 150 LYS A N 1
ATOM 1149 C CA . LYS A 1 150 ? -3.649 -6.919 -11.778 1.00 94.81 150 LYS A CA 1
ATOM 1150 C C . LYS A 1 150 ? -2.694 -5.990 -11.056 1.00 94.81 150 LYS A C 1
ATOM 1152 O O . LYS A 1 150 ? -1.659 -5.628 -11.611 1.00 94.81 150 LYS A O 1
ATOM 1157 N N . ALA A 1 151 ? -2.992 -5.644 -9.815 1.00 95.88 151 ALA A N 1
ATOM 1158 C CA . ALA A 1 151 ? -2.127 -4.836 -8.971 1.00 95.88 151 ALA A CA 1
ATOM 1159 C C . ALA A 1 151 ? -2.061 -5.401 -7.553 1.00 95.88 151 ALA A C 1
ATOM 1161 O O . ALA A 1 151 ? -2.861 -6.246 -7.148 1.00 95.88 151 ALA A O 1
ATOM 1162 N N . ILE A 1 152 ? -1.072 -4.936 -6.801 1.00 96.25 152 ILE A N 1
ATOM 1163 C CA . ILE A 1 152 ? -0.964 -5.171 -5.369 1.00 96.25 152 ILE A CA 1
ATOM 1164 C C . ILE A 1 152 ? -0.783 -3.842 -4.648 1.00 96.25 152 ILE A C 1
ATOM 1166 O O . ILE A 1 152 ? -0.150 -2.921 -5.163 1.00 96.25 152 ILE A O 1
ATOM 1170 N N . VAL A 1 153 ? -1.298 -3.762 -3.428 1.00 97.06 153 VAL A N 1
ATOM 1171 C CA . VAL A 1 153 ? -0.880 -2.757 -2.452 1.00 97.06 153 VAL A CA 1
ATOM 1172 C C . VAL A 1 153 ? -0.057 -3.457 -1.382 1.00 97.06 153 VAL A C 1
ATOM 1174 O O . VAL A 1 153 ? -0.439 -4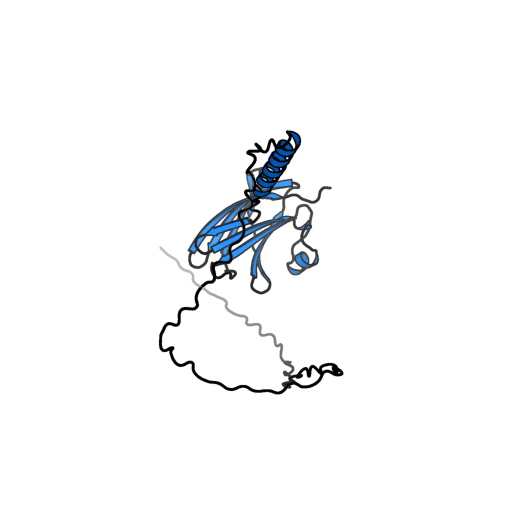.525 -0.901 1.00 97.06 153 VAL A O 1
ATOM 1177 N N . ASN A 1 154 ? 1.093 -2.876 -1.060 1.00 96.00 154 ASN A N 1
ATOM 1178 C CA . ASN A 1 154 ? 2.000 -3.338 -0.023 1.00 96.00 154 ASN A CA 1
ATOM 1179 C C . ASN A 1 154 ? 2.049 -2.298 1.096 1.00 96.00 154 ASN A C 1
ATOM 1181 O O . ASN A 1 154 ? 2.283 -1.118 0.829 1.00 96.00 154 ASN A O 1
ATOM 1185 N N . ILE A 1 155 ? 1.832 -2.755 2.327 1.00 97.06 155 ILE A N 1
ATOM 1186 C CA . ILE A 1 155 ? 1.879 -1.954 3.545 1.00 97.06 155 ILE A CA 1
ATOM 1187 C C . ILE A 1 155 ? 2.864 -2.593 4.525 1.00 97.06 155 ILE A C 1
ATOM 1189 O O . ILE A 1 155 ? 2.801 -3.796 4.778 1.00 97.06 155 ILE A O 1
ATOM 1193 N N . SER A 1 156 ? 3.741 -1.791 5.122 1.00 96.25 156 SER A N 1
ATOM 1194 C CA . SER A 1 156 ? 4.620 -2.234 6.210 1.00 96.25 156 SER A CA 1
ATOM 1195 C C . SER A 1 156 ? 4.747 -1.155 7.276 1.00 96.25 156 SER A C 1
ATOM 1197 O O . SER A 1 156 ? 4.969 0.008 6.942 1.00 96.25 156 SER A O 1
ATOM 1199 N N . ALA A 1 157 ? 4.661 -1.538 8.547 1.00 96.38 157 ALA A N 1
ATOM 1200 C CA . ALA A 1 157 ? 4.859 -0.641 9.680 1.00 96.38 157 ALA A CA 1
ATOM 1201 C C . ALA A 1 157 ? 6.226 -0.887 10.324 1.00 96.38 157 ALA A C 1
ATOM 1203 O O . ALA A 1 157 ? 6.577 -2.026 10.637 1.00 96.38 157 ALA A O 1
ATOM 1204 N N . ILE A 1 158 ? 6.993 0.181 10.521 1.00 95.50 158 ILE A N 1
ATOM 1205 C CA . ILE A 1 158 ? 8.317 0.161 11.142 1.00 95.50 158 ILE A CA 1
ATOM 1206 C C . ILE A 1 158 ? 8.275 1.054 12.380 1.00 95.50 158 ILE A C 1
ATOM 1208 O O . ILE A 1 158 ? 7.906 2.223 12.274 1.00 95.50 158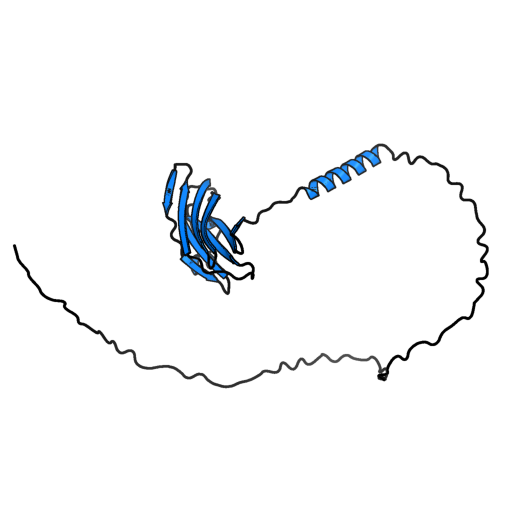 ILE A O 1
ATOM 1212 N N . GLY A 1 159 ? 8.638 0.511 13.539 1.00 94.69 159 GLY A N 1
ATOM 1213 C CA . GLY A 1 159 ? 8.729 1.276 14.782 1.00 94.69 159 GLY A CA 1
ATOM 1214 C C . GLY A 1 159 ? 9.969 2.173 14.822 1.00 94.69 159 GLY A C 1
ATOM 1215 O O . GLY A 1 159 ? 10.881 2.054 13.997 1.00 94.69 159 GLY A O 1
ATOM 1216 N N . ALA A 1 160 ? 10.043 3.056 15.814 1.00 92.19 160 ALA A N 1
ATOM 1217 C CA . ALA A 1 160 ? 11.197 3.930 16.034 1.00 92.19 160 ALA A CA 1
ATOM 1218 C C . ALA A 1 160 ? 12.502 3.151 16.292 1.00 92.19 160 ALA A C 1
ATOM 1220 O O . ALA A 1 160 ? 13.592 3.647 16.011 1.00 92.19 160 ALA A O 1
ATOM 1221 N N . ASP A 1 161 ? 12.399 1.906 16.765 1.00 91.44 161 ASP A N 1
ATOM 1222 C CA . ASP A 1 161 ? 13.518 0.974 16.939 1.00 91.44 161 ASP A CA 1
ATOM 1223 C C . ASP A 1 161 ? 14.035 0.369 15.615 1.00 91.44 161 ASP A C 1
ATOM 1225 O O . ASP A 1 161 ? 15.013 -0.383 15.610 1.00 91.44 161 ASP A O 1
ATOM 1229 N N . GLY A 1 162 ? 13.388 0.692 14.491 1.00 91.19 162 GLY A N 1
ATOM 1230 C CA . GLY A 1 162 ? 13.720 0.204 13.157 1.00 91.19 162 GLY A CA 1
ATOM 1231 C C . GLY A 1 162 ? 13.216 -1.208 12.860 1.00 91.19 162 GLY A C 1
ATOM 1232 O O . GLY A 1 162 ? 13.578 -1.764 11.821 1.00 91.19 162 GLY A O 1
ATOM 1233 N N . ARG A 1 163 ? 12.402 -1.812 13.735 1.00 91.69 163 ARG A N 1
ATOM 1234 C CA . ARG A 1 163 ? 11.859 -3.162 13.532 1.00 91.69 163 ARG A CA 1
ATOM 1235 C C . ARG A 1 163 ? 10.473 -3.117 12.905 1.00 91.69 163 ARG A C 1
ATOM 1237 O O . ARG A 1 163 ? 9.689 -2.203 13.149 1.00 91.69 163 ARG A O 1
ATOM 1244 N N . SER A 1 164 ? 10.161 -4.133 12.102 1.00 92.25 164 SER A N 1
ATOM 1245 C CA . SER A 1 164 ? 8.811 -4.312 11.570 1.00 92.25 164 SER A CA 1
ATOM 1246 C C . SER A 1 164 ? 7.848 -4.750 12.671 1.00 92.25 164 SER A C 1
ATOM 1248 O O . SER A 1 164 ? 8.118 -5.716 13.385 1.00 92.25 164 SER A O 1
ATOM 1250 N N . GLY A 1 165 ? 6.724 -4.047 12.787 1.00 89.44 165 GLY A N 1
ATOM 1251 C CA . GLY A 1 165 ? 5.644 -4.380 13.712 1.00 89.44 165 GLY A CA 1
ATOM 1252 C C . GLY A 1 165 ? 4.541 -5.174 13.030 1.00 89.44 165 GLY A C 1
ATOM 1253 O O . GLY A 1 165 ? 4.180 -4.886 11.889 1.00 89.44 165 GLY A O 1
ATOM 1254 N N . ALA A 1 166 ? 3.989 -6.156 13.742 1.00 92.50 166 ALA A N 1
ATOM 1255 C CA . ALA A 1 166 ? 2.732 -6.775 13.342 1.00 92.50 166 ALA A CA 1
ATOM 1256 C C . ALA A 1 166 ? 1.586 -5.791 13.620 1.00 92.50 166 ALA A C 1
ATOM 1258 O O . ALA A 1 166 ? 1.501 -5.243 14.719 1.00 92.50 166 ALA A O 1
ATOM 1259 N N . ILE A 1 167 ? 0.732 -5.568 12.625 1.00 95.31 167 ILE A N 1
ATOM 1260 C CA . ILE A 1 167 ? -0.422 -4.668 12.701 1.00 95.31 167 ILE A CA 1
ATOM 1261 C C . ILE A 1 167 ? -1.677 -5.396 12.224 1.00 95.31 167 ILE A C 1
ATOM 1263 O O . ILE A 1 167 ? -1.599 -6.281 11.369 1.00 95.31 167 ILE A O 1
ATOM 1267 N N . ASP A 1 168 ? -2.839 -4.975 12.715 1.00 96.31 168 ASP A N 1
ATOM 1268 C CA . ASP A 1 168 ? -4.104 -5.343 12.080 1.00 96.31 168 ASP A CA 1
ATOM 1269 C C . ASP A 1 168 ? -4.444 -4.312 11.007 1.00 96.31 168 ASP A C 1
ATOM 1271 O O . ASP A 1 168 ? -4.339 -3.103 11.230 1.00 96.31 168 ASP A O 1
ATOM 1275 N N . ILE A 1 169 ? -4.854 -4.789 9.833 1.00 97.38 169 ILE A N 1
ATOM 1276 C CA . ILE A 1 169 ? -5.158 -3.937 8.687 1.00 97.38 169 ILE A CA 1
ATOM 1277 C C . ILE A 1 169 ? -6.437 -4.380 7.984 1.00 97.38 169 ILE A C 1
ATOM 1279 O O . ILE A 1 169 ? -6.625 -5.546 7.634 1.00 97.38 169 ILE A O 1
ATOM 1283 N N . ALA A 1 170 ? -7.306 -3.410 7.728 1.00 97.75 170 ALA A N 1
ATOM 1284 C CA . ALA A 1 170 ? -8.474 -3.552 6.874 1.00 97.75 170 ALA A CA 1
ATOM 1285 C C . ALA A 1 170 ? -8.594 -2.316 5.987 1.00 97.75 170 ALA A C 1
ATOM 1287 O O . ALA A 1 170 ? -8.150 -1.235 6.358 1.00 97.75 170 ALA A O 1
ATOM 1288 N N . GLY A 1 171 ? -9.209 -2.433 4.818 1.00 97.62 171 GLY A N 1
ATOM 1289 C CA . GLY A 1 171 ? -9.367 -1.263 3.969 1.00 97.62 171 GLY A CA 1
ATOM 1290 C C . GLY A 1 171 ? -10.073 -1.537 2.662 1.00 97.62 171 GLY A C 1
ATOM 1291 O O . GLY A 1 171 ? -10.508 -2.654 2.376 1.00 97.62 171 GLY A O 1
ATOM 1292 N N . SER A 1 172 ? -10.180 -0.486 1.866 1.00 98.38 172 SER A N 1
ATOM 1293 C CA . SER A 1 172 ? -10.777 -0.539 0.541 1.00 98.38 172 SER A CA 1
ATOM 1294 C C . SER A 1 172 ? -10.055 0.395 -0.417 1.00 98.38 172 SER A C 1
ATOM 1296 O O . SER A 1 172 ? -9.332 1.308 -0.010 1.00 98.38 172 SER A O 1
ATOM 1298 N N . VAL A 1 173 ? -10.260 0.140 -1.701 1.00 98.19 173 VAL A N 1
ATOM 1299 C CA . VAL A 1 173 ? -9.829 1.005 -2.788 1.00 98.19 173 VAL A CA 1
ATOM 1300 C C . VAL A 1 173 ? -11.062 1.524 -3.515 1.00 98.19 173 VAL A C 1
ATOM 1302 O O . VAL A 1 173 ? -12.020 0.788 -3.737 1.00 98.19 173 VAL A O 1
ATOM 1305 N N . THR A 1 174 ? -11.062 2.810 -3.840 1.00 97.81 174 THR A N 1
ATOM 1306 C CA . THR A 1 174 ? -12.122 3.483 -4.587 1.00 97.81 174 THR A CA 1
ATOM 1307 C C . THR A 1 174 ? -11.549 4.038 -5.876 1.00 97.81 174 THR A C 1
ATOM 1309 O O . THR A 1 174 ? -10.512 4.703 -5.854 1.00 97.81 174 THR A O 1
ATOM 1312 N N . ASN A 1 175 ? -12.230 3.794 -6.983 1.00 95.94 175 ASN A N 1
ATOM 1313 C CA . ASN A 1 175 ? -11.838 4.325 -8.278 1.00 95.94 175 ASN A CA 1
ATOM 1314 C C . ASN A 1 175 ? -12.498 5.687 -8.578 1.00 95.94 175 ASN A C 1
ATOM 1316 O O . ASN A 1 175 ? -13.298 6.182 -7.780 1.00 95.94 175 ASN A O 1
ATOM 1320 N N . LEU A 1 176 ? -12.164 6.330 -9.703 1.00 93.50 176 LEU A N 1
ATOM 1321 C CA . LEU A 1 176 ? -12.713 7.662 -10.029 1.00 93.50 176 LEU A CA 1
ATOM 1322 C C . LEU A 1 176 ? -14.225 7.637 -10.301 1.00 93.50 176 LEU A C 1
ATOM 1324 O O . LEU A 1 176 ? -14.898 8.650 -10.121 1.00 93.50 176 LEU A O 1
ATOM 1328 N N . LEU A 1 177 ? -14.761 6.475 -10.684 1.00 94.31 177 LEU A N 1
ATOM 1329 C CA . LEU A 1 177 ? -16.195 6.239 -10.870 1.00 94.31 177 LEU A CA 1
ATOM 1330 C C . LEU A 1 177 ? -16.935 6.004 -9.541 1.00 94.31 177 LEU A C 1
ATOM 1332 O O . LEU A 1 177 ? -18.147 5.799 -9.540 1.00 94.31 177 LEU A O 1
ATOM 1336 N N . GLY A 1 178 ? -16.226 6.017 -8.408 1.00 95.06 178 GLY A N 1
ATOM 1337 C CA . GLY A 1 178 ? -16.795 5.788 -7.081 1.00 95.06 178 GLY A CA 1
ATOM 1338 C C . GLY A 1 178 ? -17.060 4.316 -6.754 1.00 95.06 178 GLY A C 1
ATOM 1339 O O . GLY A 1 178 ? -17.687 4.029 -5.736 1.00 95.06 178 GLY A O 1
ATOM 1340 N N . GLN A 1 179 ? -16.590 3.376 -7.577 1.00 96.44 179 GLN A N 1
ATOM 1341 C CA . GLN A 1 179 ? -16.684 1.949 -7.282 1.00 96.44 179 GLN A CA 1
ATOM 1342 C C . GLN A 1 179 ? -15.711 1.600 -6.156 1.00 96.44 179 GLN A C 1
ATOM 1344 O O . GLN A 1 179 ? -14.515 1.882 -6.247 1.00 96.44 179 GLN A O 1
ATOM 1349 N N . VAL A 1 180 ? -16.235 0.986 -5.095 1.00 97.56 180 VAL A N 1
ATOM 1350 C CA . VAL A 1 180 ? -15.470 0.606 -3.904 1.00 97.56 180 VAL A CA 1
ATOM 1351 C C . VAL A 1 180 ? -15.212 -0.895 -3.922 1.00 97.56 180 VAL A C 1
ATOM 1353 O O . VAL A 1 180 ? -16.149 -1.691 -3.946 1.00 97.56 180 VAL A O 1
ATOM 1356 N N . THR A 1 181 ? -13.940 -1.279 -3.846 1.00 97.50 181 THR A N 1
ATOM 1357 C CA . THR A 1 181 ? -13.503 -2.675 -3.767 1.00 97.50 181 THR A CA 1
ATOM 1358 C C . THR A 1 181 ? -12.811 -2.926 -2.424 1.00 97.50 181 THR A C 1
ATOM 1360 O O . THR A 1 181 ? -11.839 -2.237 -2.102 1.00 97.50 181 THR A O 1
ATOM 1363 N N . PRO A 1 182 ? -13.274 -3.891 -1.607 1.00 98.00 182 PRO A N 1
ATOM 1364 C CA . PRO A 1 182 ? -12.612 -4.228 -0.350 1.00 98.00 182 PRO A CA 1
ATOM 1365 C C . PRO A 1 182 ? -11.265 -4.913 -0.605 1.00 98.00 182 PRO A C 1
ATOM 1367 O O . PRO A 1 182 ? -11.153 -5.798 -1.455 1.00 98.00 182 PRO A O 1
ATOM 1370 N N . LEU A 1 183 ? -10.249 -4.544 0.173 1.00 98.31 183 LEU A N 1
ATOM 1371 C CA . LEU A 1 183 ? -8.905 -5.106 0.071 1.00 98.31 183 LEU A CA 1
ATOM 1372 C C . LEU A 1 183 ? -8.735 -6.272 1.046 1.00 98.31 183 LEU A C 1
ATOM 1374 O O . LEU A 1 183 ? -9.007 -6.153 2.241 1.00 98.31 183 LEU A O 1
ATOM 1378 N N . ARG A 1 184 ? -8.260 -7.409 0.532 1.00 96.88 184 ARG A N 1
ATOM 1379 C CA . ARG A 1 184 ? -7.978 -8.609 1.329 1.00 96.88 184 ARG A CA 1
ATOM 1380 C C . ARG A 1 184 ? -6.481 -8.723 1.574 1.00 96.88 184 ARG A C 1
ATOM 1382 O O . ARG A 1 184 ? -5.749 -9.231 0.728 1.00 96.88 184 ARG A O 1
ATOM 1389 N N . PHE A 1 185 ? -6.043 -8.235 2.727 1.00 96.94 185 PHE A N 1
ATOM 1390 C CA . PHE A 1 185 ? -4.643 -8.281 3.125 1.00 96.94 185 PHE A CA 1
ATOM 1391 C C . PHE A 1 185 ? -4.228 -9.681 3.563 1.00 96.94 185 PHE A C 1
ATOM 1393 O O . PHE A 1 185 ? -4.952 -10.377 4.273 1.00 96.94 185 PHE A O 1
ATOM 1400 N N . ARG A 1 186 ? -3.021 -10.069 3.162 1.00 94.62 186 ARG A N 1
ATOM 1401 C CA . ARG A 1 186 ? -2.323 -11.248 3.663 1.00 94.62 186 ARG A CA 1
ATOM 1402 C C . ARG A 1 186 ? -0.956 -10.830 4.182 1.00 94.62 186 ARG A C 1
ATOM 1404 O O . ARG A 1 186 ? -0.217 -10.133 3.486 1.00 94.62 186 ARG A O 1
ATOM 1411 N N . GLU A 1 187 ? -0.621 -11.310 5.372 1.00 94.44 187 GLU A N 1
ATOM 1412 C CA . GLU A 1 187 ? 0.705 -11.146 5.958 1.00 94.44 187 GLU A CA 1
ATOM 1413 C C . GLU A 1 187 ? 1.732 -12.015 5.219 1.00 94.44 187 GLU A C 1
ATOM 1415 O O . GLU A 1 187 ? 1.521 -13.204 4.969 1.00 94.44 187 GLU A O 1
ATOM 1420 N N . VAL A 1 188 ? 2.858 -11.407 4.870 1.00 92.19 188 VAL A N 1
ATOM 1421 C CA . VAL A 1 188 ? 4.007 -12.034 4.229 1.00 92.19 188 VAL A CA 1
ATOM 1422 C C . VAL A 1 188 ? 5.246 -11.666 5.033 1.00 92.19 188 VAL A C 1
ATOM 1424 O O . VAL A 1 188 ? 5.517 -10.492 5.268 1.00 92.19 188 VAL A O 1
ATOM 1427 N N . ARG A 1 189 ? 6.014 -12.678 5.441 1.00 91.56 189 ARG A N 1
ATOM 1428 C CA . ARG A 1 189 ? 7.269 -12.496 6.178 1.00 91.56 189 ARG A CA 1
ATOM 1429 C C . ARG A 1 189 ? 8.449 -12.783 5.264 1.00 91.56 189 ARG A C 1
ATOM 1431 O O . ARG A 1 189 ? 8.528 -13.879 4.709 1.00 91.56 189 ARG A O 1
ATOM 1438 N N . ASP A 1 190 ? 9.357 -11.821 5.140 1.00 87.19 190 ASP A N 1
ATOM 1439 C CA . ASP A 1 190 ? 10.627 -11.988 4.430 1.00 87.19 190 ASP A CA 1
ATOM 1440 C C . ASP A 1 190 ? 11.788 -11.619 5.361 1.00 87.19 190 ASP A C 1
ATOM 1442 O O . ASP A 1 190 ? 12.030 -10.453 5.683 1.00 87.19 190 ASP A O 1
ATOM 1446 N N . GLY A 1 191 ? 12.463 -12.642 5.886 1.00 89.75 191 GLY A N 1
ATOM 1447 C CA . GLY A 1 191 ? 13.461 -12.476 6.939 1.00 89.75 191 GLY A CA 1
ATOM 1448 C C . GLY A 1 191 ? 12.863 -11.844 8.201 1.00 89.75 191 GLY A C 1
ATOM 1449 O O . GLY A 1 191 ? 12.049 -12.463 8.883 1.00 89.75 191 GLY A O 1
ATOM 1450 N N . ALA A 1 192 ? 13.300 -10.623 8.519 1.00 88.75 192 ALA A N 1
ATOM 1451 C CA . ALA A 1 192 ? 12.814 -9.839 9.658 1.00 88.75 192 ALA A CA 1
ATOM 1452 C C . ALA A 1 192 ? 11.742 -8.798 9.276 1.00 88.75 192 ALA A C 1
ATOM 1454 O O . ALA A 1 192 ? 11.228 -8.115 10.160 1.00 88.75 192 ALA A O 1
ATOM 1455 N N . ALA A 1 193 ? 11.421 -8.663 7.985 1.00 89.44 193 ALA A N 1
ATOM 1456 C CA . ALA A 1 193 ? 10.419 -7.726 7.495 1.00 89.44 193 ALA A CA 1
ATOM 1457 C C . ALA A 1 193 ? 9.027 -8.372 7.452 1.00 89.44 193 ALA A C 1
ATOM 1459 O O . ALA A 1 193 ? 8.878 -9.541 7.078 1.00 89.44 193 ALA A O 1
ATOM 1460 N N . ILE A 1 194 ? 8.007 -7.592 7.814 1.00 94.75 194 ILE A N 1
ATOM 1461 C CA . ILE A 1 194 ? 6.594 -7.986 7.759 1.00 94.75 194 ILE A CA 1
ATOM 1462 C C . ILE A 1 194 ? 5.882 -7.076 6.755 1.00 94.75 194 ILE A C 1
ATOM 1464 O O . ILE A 1 194 ? 5.877 -5.854 6.912 1.00 94.75 194 ILE A O 1
ATOM 1468 N N . TYR A 1 195 ? 5.281 -7.685 5.734 1.00 93.81 195 TYR A N 1
ATOM 1469 C CA . TYR A 1 195 ? 4.516 -7.011 4.690 1.00 93.81 195 TYR A CA 1
ATOM 1470 C C . TYR A 1 195 ? 3.061 -7.457 4.721 1.00 93.81 195 TYR A C 1
ATOM 1472 O O . TYR A 1 195 ? 2.765 -8.644 4.848 1.00 93.81 195 TYR A O 1
ATOM 1480 N N . TYR A 1 196 ? 2.152 -6.518 4.508 1.00 96.81 196 TYR A N 1
ATOM 1481 C CA . TYR A 1 196 ? 0.743 -6.789 4.279 1.00 96.81 196 TYR A CA 1
ATOM 1482 C C . TYR A 1 196 ? 0.439 -6.500 2.819 1.00 96.81 196 TYR A C 1
ATOM 1484 O O . TYR A 1 196 ? 0.468 -5.352 2.378 1.00 96.81 196 TYR A O 1
ATOM 1492 N N . ILE A 1 197 ? 0.173 -7.563 2.062 1.00 95.81 197 ILE A N 1
ATOM 1493 C CA . ILE A 1 197 ? -0.063 -7.484 0.621 1.00 95.81 197 ILE A CA 1
ATOM 1494 C C . ILE A 1 197 ? -1.532 -7.780 0.348 1.00 95.81 197 ILE A C 1
ATOM 1496 O O . ILE A 1 197 ? -2.032 -8.829 0.756 1.00 95.81 197 ILE A O 1
ATOM 1500 N N . ALA A 1 198 ? -2.205 -6.888 -0.375 1.00 97.25 198 ALA A N 1
ATOM 1501 C CA . ALA A 1 198 ? -3.543 -7.130 -0.904 1.00 97.25 198 ALA A CA 1
ATOM 1502 C C . ALA A 1 198 ? -3.531 -7.023 -2.438 1.00 97.25 198 ALA A C 1
ATOM 1504 O O . ALA A 1 198 ? -3.241 -5.944 -2.962 1.00 97.25 198 ALA A O 1
ATOM 1505 N N . PRO A 1 199 ? -3.820 -8.113 -3.169 1.00 96.12 199 PRO A N 1
ATOM 1506 C CA . PRO A 1 199 ? -4.041 -8.055 -4.606 1.00 96.12 199 PRO A CA 1
ATOM 1507 C C . PRO A 1 199 ? -5.428 -7.488 -4.928 1.00 96.12 199 PRO A C 1
ATOM 1509 O O . PRO A 1 199 ? -6.393 -7.744 -4.205 1.00 96.12 199 PRO A O 1
ATOM 1512 N N . PHE A 1 200 ? -5.524 -6.739 -6.022 1.00 96.38 200 PHE A N 1
ATOM 1513 C CA . PHE A 1 200 ? -6.772 -6.191 -6.549 1.00 96.38 200 PHE A CA 1
ATOM 1514 C C . PHE A 1 200 ? -6.682 -5.975 -8.065 1.00 96.38 200 PHE A C 1
ATOM 1516 O O . PHE A 1 200 ? -5.596 -6.008 -8.651 1.00 96.38 200 PHE A O 1
ATOM 1523 N N . ASP A 1 201 ? -7.837 -5.754 -8.685 1.00 94.62 201 ASP A N 1
ATOM 1524 C CA . ASP A 1 201 ? -7.959 -5.470 -10.113 1.00 94.62 201 ASP A CA 1
ATOM 1525 C C . ASP A 1 201 ? -8.096 -3.965 -10.352 1.00 94.62 201 ASP A C 1
ATOM 1527 O O . ASP A 1 201 ? -8.685 -3.258 -9.532 1.00 94.62 201 ASP A O 1
ATOM 1531 N N . PHE A 1 202 ? -7.550 -3.475 -11.463 1.00 93.88 202 PHE A N 1
ATOM 1532 C CA . PHE A 1 202 ? -7.632 -2.067 -11.855 1.00 93.88 202 PHE A CA 1
ATOM 1533 C C . PHE A 1 202 ? -7.718 -1.916 -13.378 1.00 93.88 202 PHE A C 1
ATOM 1535 O O . PHE A 1 202 ? -7.293 -2.807 -14.117 1.00 93.88 202 PHE A O 1
ATOM 1542 N N . GLU A 1 203 ? -8.254 -0.789 -13.841 1.00 90.12 203 GLU A N 1
ATOM 1543 C CA . GLU A 1 203 ? -8.281 -0.432 -15.262 1.00 90.12 203 GLU A CA 1
ATOM 1544 C C . GLU A 1 203 ? -6.940 0.169 -15.709 1.00 90.12 203 GLU A C 1
ATOM 1546 O O . GLU A 1 203 ? -6.212 0.781 -14.925 1.00 90.12 203 GLU A O 1
ATOM 1551 N N . ALA A 1 204 ? -6.593 0.018 -16.989 1.00 81.38 204 ALA A N 1
ATOM 1552 C CA . ALA A 1 204 ? -5.330 0.536 -17.507 1.00 81.38 204 ALA A CA 1
ATOM 1553 C C . ALA A 1 204 ? -5.258 2.071 -17.365 1.00 81.38 204 ALA A C 1
ATOM 1555 O O . ALA A 1 204 ? -6.035 2.789 -17.987 1.00 81.38 204 ALA A O 1
ATOM 1556 N N . ALA A 1 205 ? -4.277 2.558 -16.592 1.00 87.12 205 ALA A N 1
ATOM 1557 C CA . ALA A 1 205 ? -4.041 3.982 -16.321 1.00 87.12 205 ALA A CA 1
ATOM 1558 C C . ALA A 1 205 ? -5.162 4.654 -15.501 1.00 87.12 205 ALA A C 1
ATOM 1560 O O . ALA A 1 205 ? -5.871 5.535 -15.985 1.00 87.12 205 ALA A O 1
ATOM 1561 N N . GLU A 1 206 ? -5.280 4.281 -14.225 1.00 90.50 206 GLU A N 1
ATOM 1562 C CA . GLU A 1 206 ? -6.314 4.792 -13.322 1.00 90.50 206 GLU A CA 1
ATOM 1563 C C . GLU A 1 206 ? -5.739 5.372 -12.019 1.00 90.50 206 GLU A C 1
ATOM 1565 O O . GLU A 1 206 ? -4.781 4.847 -11.449 1.00 90.50 206 GLU A O 1
ATOM 1570 N N . THR A 1 207 ? -6.350 6.454 -11.520 1.00 94.75 207 THR A N 1
ATOM 1571 C CA . THR A 1 207 ? -6.068 7.000 -10.184 1.00 94.75 207 THR A CA 1
ATOM 1572 C C . THR A 1 207 ? -7.012 6.394 -9.160 1.00 94.75 207 THR A C 1
ATOM 1574 O O . THR A 1 207 ? -8.224 6.592 -9.215 1.00 94.75 207 THR A O 1
ATOM 1577 N N . LEU A 1 208 ? -6.438 5.711 -8.177 1.00 96.81 208 LEU A N 1
ATOM 1578 C CA . LEU A 1 208 ? -7.173 5.025 -7.126 1.00 96.81 208 LEU A CA 1
ATOM 1579 C C . LEU A 1 208 ? -6.992 5.735 -5.788 1.00 96.81 208 LEU A C 1
ATOM 1581 O O . LEU A 1 208 ? -5.905 6.222 -5.471 1.00 96.81 208 LEU A O 1
ATOM 1585 N N . ARG A 1 209 ? -8.058 5.774 -4.987 1.00 97.44 209 ARG A N 1
ATOM 1586 C CA . ARG A 1 209 ? -8.049 6.255 -3.603 1.00 97.44 209 ARG A CA 1
ATOM 1587 C C . ARG A 1 209 ? -8.110 5.076 -2.648 1.00 97.44 209 ARG A C 1
ATOM 1589 O O . ARG A 1 209 ? -9.072 4.317 -2.660 1.00 97.44 209 ARG A O 1
ATOM 1596 N N . PHE A 1 210 ? -7.112 4.969 -1.791 1.00 98.12 210 PHE A N 1
ATOM 1597 C CA . PHE A 1 210 ? -7.015 3.951 -0.759 1.00 98.12 210 PHE A CA 1
ATOM 1598 C C . PHE A 1 210 ? -7.461 4.536 0.575 1.00 98.12 210 PHE A C 1
ATOM 1600 O O . PHE A 1 210 ? -7.092 5.662 0.912 1.00 98.12 210 PHE A O 1
ATOM 1607 N N . GLU A 1 211 ? -8.232 3.760 1.327 1.00 98.06 211 GLU A N 1
ATOM 1608 C CA . GLU A 1 211 ? -8.619 4.068 2.701 1.00 98.06 211 GLU A CA 1
ATOM 1609 C C . GLU A 1 211 ? -8.395 2.821 3.555 1.00 98.06 211 GLU A C 1
ATOM 1611 O O . GLU A 1 211 ? -9.049 1.788 3.366 1.00 98.06 211 GLU A O 1
ATOM 1616 N N . LEU A 1 212 ? -7.422 2.909 4.458 1.00 98.12 212 LEU A N 1
ATOM 1617 C CA . LEU A 1 212 ? -6.927 1.803 5.265 1.00 98.12 212 LEU A CA 1
ATOM 1618 C C . LEU A 1 212 ? -7.092 2.137 6.745 1.00 98.12 212 LEU A C 1
ATOM 1620 O O . LEU A 1 212 ? -6.664 3.192 7.201 1.00 98.12 212 LEU A O 1
ATOM 1624 N N . ARG A 1 213 ? -7.680 1.216 7.502 1.00 97.94 213 ARG A N 1
ATOM 1625 C CA . ARG A 1 213 ? -7.751 1.242 8.962 1.00 97.94 213 ARG A CA 1
ATOM 1626 C C . ARG A 1 213 ? -6.657 0.341 9.503 1.00 97.94 213 ARG A C 1
ATOM 1628 O O . ARG A 1 213 ? -6.617 -0.845 9.170 1.00 97.94 213 ARG A O 1
ATOM 1635 N N . LEU A 1 214 ? -5.777 0.925 10.300 1.00 97.31 214 LEU A N 1
ATOM 1636 C CA . LEU A 1 214 ? -4.594 0.289 10.859 1.00 97.31 214 LEU A CA 1
ATOM 1637 C C . LEU A 1 214 ? -4.737 0.256 12.375 1.00 97.31 214 LEU A C 1
ATOM 1639 O O . LEU A 1 214 ? -5.069 1.276 12.964 1.00 97.31 214 LEU A O 1
ATOM 1643 N N . THR A 1 215 ? -4.439 -0.868 13.012 1.00 97.25 215 THR A N 1
ATOM 1644 C CA . THR A 1 215 ? -4.259 -0.924 14.466 1.00 97.25 215 THR A CA 1
ATOM 1645 C C . THR A 1 215 ? -2.780 -1.119 14.746 1.00 97.25 215 THR A C 1
ATOM 1647 O O . THR A 1 215 ? -2.232 -2.194 14.490 1.00 97.25 215 THR A O 1
ATOM 1650 N N . LEU A 1 216 ? -2.128 -0.064 15.233 1.00 95.31 216 LEU A N 1
ATOM 1651 C CA . LEU A 1 216 ? -0.706 -0.065 15.548 1.00 95.31 216 LEU A CA 1
ATOM 1652 C C . LEU A 1 216 ? -0.477 -0.452 17.020 1.00 95.31 216 LEU A C 1
ATOM 1654 O O . LEU A 1 216 ? -1.194 0.052 17.896 1.00 95.31 216 LEU A O 1
ATOM 1658 N N . PRO A 1 217 ? 0.522 -1.306 17.320 1.00 91.50 217 PRO A N 1
ATOM 1659 C CA . PRO A 1 217 ? 0.872 -1.658 18.691 1.00 91.50 217 PRO A CA 1
ATOM 1660 C C . PRO A 1 217 ? 1.216 -0.415 19.510 1.00 91.50 217 PRO A C 1
ATOM 1662 O O . PRO A 1 217 ? 1.908 0.480 19.024 1.00 91.50 217 PRO A O 1
ATOM 1665 N N . ASP A 1 218 ? 0.714 -0.363 20.743 1.00 90.19 218 ASP A N 1
ATOM 1666 C CA . ASP A 1 218 ? 0.966 0.710 21.718 1.00 90.19 218 ASP A CA 1
ATOM 1667 C C . ASP A 1 218 ? 0.595 2.137 21.252 1.00 90.19 218 ASP A C 1
ATOM 1669 O O . ASP A 1 218 ? 0.902 3.114 21.933 1.00 90.19 218 ASP A O 1
ATOM 1673 N N . HIS A 1 219 ? -0.115 2.268 20.125 1.00 91.75 219 HIS A N 1
ATOM 1674 C CA . HIS A 1 219 ? -0.592 3.542 19.578 1.00 91.75 219 HIS A CA 1
ATOM 1675 C C . HIS A 1 219 ? -2.117 3.550 19.399 1.00 91.75 219 HIS A C 1
ATOM 1677 O O . HIS A 1 219 ? -2.777 4.505 19.802 1.00 91.75 219 HIS A O 1
ATOM 1683 N N . GLY A 1 220 ? -2.693 2.457 18.886 1.00 94.44 220 GLY A N 1
ATOM 1684 C CA . GLY A 1 220 ? -4.136 2.311 18.692 1.00 94.44 220 GLY A CA 1
ATOM 1685 C C . GLY A 1 220 ? -4.562 2.327 17.225 1.00 94.44 220 GLY A C 1
ATOM 1686 O O . GLY A 1 220 ? -3.773 2.024 16.328 1.00 94.44 220 GLY A O 1
ATOM 1687 N N . ALA A 1 221 ? -5.848 2.604 16.995 1.00 96.62 221 ALA A N 1
ATOM 1688 C CA . ALA A 1 221 ? -6.454 2.575 15.669 1.00 96.62 221 ALA A CA 1
ATOM 1689 C C . ALA A 1 221 ? -6.281 3.913 14.938 1.00 96.62 221 ALA A C 1
ATOM 1691 O O . ALA A 1 221 ? -6.683 4.956 15.445 1.00 96.62 221 ALA A O 1
ATOM 1692 N N . GLU A 1 222 ? -5.762 3.854 13.718 1.00 97.19 222 GLU A N 1
ATOM 1693 C CA . GLU A 1 222 ? -5.476 4.990 12.849 1.00 97.19 222 GLU A CA 1
ATOM 1694 C C . GLU A 1 222 ? -6.026 4.767 11.441 1.00 97.19 222 GLU A C 1
ATOM 1696 O O . GLU A 1 222 ? -6.299 3.639 11.017 1.00 97.19 222 GLU A O 1
ATOM 1701 N N . THR A 1 223 ? -6.194 5.858 10.693 1.00 97.31 223 THR A N 1
ATOM 1702 C CA . THR A 1 223 ? -6.631 5.801 9.292 1.00 97.31 223 THR A CA 1
ATOM 1703 C C . THR A 1 223 ? -5.558 6.358 8.368 1.00 97.31 223 THR A C 1
ATOM 1705 O O . THR A 1 223 ? -5.142 7.510 8.485 1.00 97.31 223 THR A O 1
ATOM 1708 N N . LEU A 1 224 ? -5.133 5.538 7.410 1.00 97.00 224 LEU A N 1
ATOM 1709 C CA . LEU A 1 224 ? -4.227 5.912 6.335 1.00 97.00 224 LEU A CA 1
ATOM 1710 C C . LEU A 1 224 ? -5.014 6.038 5.031 1.00 97.00 224 LEU A C 1
ATOM 1712 O O . LEU A 1 224 ? -5.541 5.052 4.513 1.00 97.00 224 LEU A O 1
ATOM 1716 N N . SER A 1 225 ? -5.024 7.246 4.474 1.00 96.38 225 SER A N 1
ATOM 1717 C CA . SER A 1 225 ? -5.653 7.532 3.187 1.00 96.38 225 SER A CA 1
ATOM 1718 C C . SER A 1 225 ? -4.639 8.126 2.223 1.00 96.38 225 SER A C 1
ATOM 1720 O O . SER A 1 225 ? -3.924 9.068 2.566 1.00 96.38 225 SER A O 1
ATOM 1722 N N . PHE A 1 226 ? -4.585 7.589 1.008 1.00 96.25 226 PHE A N 1
ATOM 1723 C CA . PHE A 1 226 ? -3.708 8.092 -0.046 1.00 96.25 226 PHE A CA 1
ATOM 1724 C C . PHE A 1 226 ? -4.319 7.862 -1.425 1.00 96.25 226 PHE A C 1
ATOM 1726 O O . PHE A 1 226 ? -5.241 7.065 -1.598 1.00 96.25 226 PHE A O 1
ATOM 1733 N N . GLN A 1 227 ? -3.805 8.582 -2.417 1.00 95.44 227 GLN A N 1
ATOM 1734 C CA . GLN A 1 227 ? -4.175 8.398 -3.814 1.00 95.44 227 GLN A CA 1
ATOM 1735 C C . GLN A 1 227 ? -2.941 8.045 -4.624 1.00 95.44 227 GLN A C 1
ATOM 1737 O O . GLN A 1 227 ? -1.867 8.603 -4.397 1.00 95.44 227 GLN A O 1
ATOM 1742 N N . GLN A 1 228 ? -3.097 7.126 -5.570 1.00 94.50 228 GLN A N 1
ATOM 1743 C CA . GLN A 1 228 ? -2.011 6.737 -6.452 1.00 94.50 228 GLN A CA 1
ATOM 1744 C C . GLN A 1 228 ? -2.538 6.376 -7.839 1.00 94.50 228 GLN A C 1
ATOM 1746 O O . GLN A 1 228 ? -3.523 5.652 -7.970 1.00 94.50 228 GLN A O 1
ATOM 1751 N N . ALA A 1 229 ? -1.853 6.880 -8.866 1.00 93.25 229 ALA A N 1
ATOM 1752 C CA . ALA A 1 229 ? -2.069 6.472 -10.245 1.00 93.25 229 ALA A CA 1
ATOM 1753 C C . ALA A 1 229 ? -1.336 5.155 -10.527 1.00 93.25 229 ALA A C 1
ATOM 1755 O O . ALA A 1 229 ? -0.146 5.024 -10.222 1.00 93.25 229 ALA A O 1
ATOM 1756 N N . LEU A 1 230 ? -2.044 4.194 -11.113 1.00 92.75 230 LEU A N 1
ATOM 1757 C CA . LEU A 1 230 ? -1.506 2.915 -11.557 1.00 92.75 230 LEU A CA 1
ATOM 1758 C C . LEU A 1 230 ? -1.612 2.799 -13.065 1.00 92.75 230 LEU A C 1
ATOM 1760 O O . LEU A 1 230 ? -2.657 3.062 -13.651 1.00 92.75 230 LEU A O 1
ATOM 1764 N N . TYR A 1 231 ? -0.526 2.348 -13.678 1.00 90.12 231 TYR A N 1
ATOM 1765 C CA . TYR A 1 231 ? -0.427 2.167 -15.117 1.00 90.12 231 TYR A CA 1
ATOM 1766 C C . TYR A 1 231 ? -0.197 0.689 -15.403 1.00 90.12 231 TYR A C 1
ATOM 1768 O O . TYR A 1 231 ? 0.709 0.081 -14.834 1.00 90.12 231 TYR A O 1
ATOM 1776 N N . GLY A 1 232 ? -1.032 0.112 -16.265 1.00 85.38 232 GLY A N 1
ATOM 1777 C CA . GLY A 1 232 ? -0.753 -1.192 -16.854 1.00 85.38 232 GLY A CA 1
ATOM 1778 C C . GLY A 1 232 ? 0.322 -1.071 -17.941 1.00 85.38 232 GLY A C 1
ATOM 1779 O O . GLY A 1 232 ? 0.647 0.044 -18.365 1.00 85.38 232 GLY A O 1
ATOM 1780 N N . PRO A 1 233 ? 0.889 -2.193 -18.409 1.00 79.44 233 PRO A N 1
ATOM 1781 C CA . PRO A 1 233 ? 1.651 -2.217 -19.651 1.00 79.44 233 PRO A CA 1
ATOM 1782 C C . PRO A 1 233 ? 0.802 -1.627 -20.781 1.00 79.44 233 PRO A C 1
ATOM 1784 O O . PRO A 1 233 ? -0.394 -1.907 -20.871 1.00 79.44 233 PRO A O 1
ATOM 1787 N N . LEU A 1 234 ? 1.404 -0.773 -21.609 1.00 70.12 234 LEU A N 1
ATOM 1788 C CA . LEU A 1 234 ? 0.726 -0.263 -22.797 1.00 70.12 234 LEU A CA 1
ATOM 1789 C C . LEU A 1 234 ? 0.510 -1.432 -23.781 1.00 70.12 234 LEU A C 1
ATOM 1791 O O . LEU A 1 234 ? 1.439 -2.231 -23.936 1.00 70.12 234 LEU A O 1
ATOM 1795 N N . PRO A 1 235 ? -0.680 -1.548 -24.397 1.00 61.66 235 PRO A N 1
ATOM 1796 C CA . PRO A 1 235 ? -0.967 -2.568 -25.403 1.00 61.66 235 PRO A CA 1
ATOM 1797 C C . PRO A 1 235 ? -0.141 -2.396 -26.685 1.00 61.66 235 PRO A C 1
ATOM 1799 O O . PRO A 1 235 ? 0.292 -1.255 -26.978 1.00 61.66 235 PRO A O 1
#

Foldseek 3Di:
DDDDDDDDDDDDDDDDDDDDDDDDDDDDDDDPPPPPPDDPDDDDDDDDDDDDDDDDDDDDDDDDDDDDDDPPPDDDPPPPPDPPPCPPDPVVVVVVVVVVVVVVVVVVPPPPPFAWDDQPQKIKGKDKAAQQPDDPVVCVVVVNDHDLFKIKMKIWMAGNVRFTDDKDKWWWKAWPVRDIGTWDWDWDDDPRTIITMTMDGHDAWTKMKIWMWIQGPPRGIDIDIDIDTYHGPDD

Secondary structure (DSSP, 8-state):
----------------------PPPP---------------------------------------PPP---------------------HHHHHHHHHHHHHHHHHTT-------EEEETTEEEEEEEEEGGGS-HHHHHHTTPPP-TTEEEEEEEEEETTSPEEP-EEEEEEE-TT--EEEE--EEEEETTEEEEEEEEE--TTEEEEEEEEEEETTTEEEEEEEEEEE-PPP-

Radius of gyration: 38.09 Å; chains: 1; bounding box: 116×94×62 Å

pLDDT: mean 72.42, std 24.34, range [32.31, 98.38]

Sequence (235 aa):
MTDRTLGTPLASRLGRGPWGGGHPALPRAARRVRATCRPPRLWGLRSAPVGACEGKMPSPPGPLLRAKLSKCRIGARSVAWGGGRLALPRVRRARLLFITLFAALLWATHLHAEQFREFGDWRVHYIAVGASFLPPAVAERHGIVRGDNKAIVNISAIGADGRSGAIDIAGSVTNLLGQVTPLRFREVRDGAAIYYIAPFDFEAAETLRFELRLTLPDHGAETLSFQQALYGPLP